Protein AF-A0A813D6T3-F1 (afdb_monomer)

Radius of gyration: 29.2 Å; Cα contacts (8 Å, |Δi|>4): 66; chains: 1; bounding box: 86×42×73 Å

Nearest PDB structures (foldseek):
  6xpd-assembly1_A  TM=8.902E-01  e=3.636E-02  Homo sapiens
  8j7w-assembly1_A  TM=7.781E-01  e=6.746E-02  Homo sapiens
  8j80-assembly1_B  TM=6.723E-01  e=3.636E-02  Homo sapiens
  8j7w-assembly1_B  TM=5.663E-01  e=5.269E-02  Homo sapiens

Solvent-accessible surface area (backbone atoms only — not comparable to full-atom values): 10133 Å² total; per-residue (Å²): 141,72,78,77,78,60,61,61,55,69,73,42,50,65,57,53,52,52,52,53,49,50,57,51,50,52,51,54,50,54,52,51,52,51,51,54,54,49,53,62,53,57,73,70,60,84,54,67,68,58,52,44,54,51,50,37,51,51,40,50,53,51,25,52,52,41,50,55,48,31,70,72,48,75,77,42,65,68,49,50,51,54,25,54,48,39,51,52,50,34,52,47,46,52,52,45,47,52,23,44,57,55,17,70,40,77,64,48,94,92,36,82,87,40,35,60,63,43,32,58,53,37,52,50,52,47,50,54,50,52,51,51,53,51,51,52,54,51,48,56,51,48,67,62,46,52,61,54,55,53,48,53,55,49,52,54,57,59,71,68,50,80,82,77,84,72,93,66,96,73,79,80,84,81,78,81,137

Secondary structure (DSSP, 8-state):
--SSSSHHHHHHHHHHHHHHHHHHHHHHHHHHHHHHHHHHHHTT---HHHHHHHHHHHHHHHHHHHHHHHHHSTT-HHHHHHHHHHHHHHHHHHHHHHHHHHHTSPP-SS-TT-STHHHHHHHHHHHHHHHHHHHHHHHHHHHHHHHHHHHHHHHHHHHTS----------------

Sequence (177 aa):
MDAAANQDDDQQAPARSAASNLVRAGGWVTVGVLVVLMSRAILKVDDMITLFWLGTLVNVALSIVKLGLAQVATHQKALMADAVHGLGDTVAEVVSALAYTEAARPPDKEHPWGHGKIESVGAVLVTCILLYIAASMGYDSITTLAPLCLASWRDDAGAAAPNEITGNVGKAPMKEE

pLDDT: mean 77.72, std 13.46, range [41.75, 92.88]

Foldseek 3Di:
DPPVPCPVCVVCVVVVVVVVVVVVVVVVVVVVVVVVVVVVVLVVDPDPLVVLVVLLVVLVVVLVVLVVVCVVPDPDPVSVVVSVVSVLVSVLSVLLSVLVVQQPDDADPVGNPGSVCSNVVSVVVSVVVVVVVVVVVVVVVCVVVVVVVVVVVVVVVVVPPPDPDDPDPDDDPPDDD

Mean predicted aligned error: 14.17 Å

Organism: Polarella glacialis (NCBI:txid89957)

InterPro domains:
  IPR027469 Cation efflux transmembrane domain superfamily [G3DSA:1.20.1510.10] (50-148)
  IPR027469 Cation efflux transmembrane domain superfamily [SSF161111] (49-145)
  IPR050291 Cation-efflux pump FieF-like [PTHR43840] (51-146)
  IPR058533 Cation efflux protein, transmembrane domain [PF01545] (53-145)

Structure (mmCIF, N/CA/C/O backbone):
data_AF-A0A813D6T3-F1
#
_entry.id   AF-A0A813D6T3-F1
#
loop_
_atom_site.group_PDB
_atom_site.id
_atom_site.type_symbol
_atom_site.label_atom_id
_atom_site.label_alt_id
_atom_site.label_comp_id
_atom_site.label_asym_id
_atom_site.label_entity_id
_atom_site.label_seq_id
_atom_site.pdbx_PDB_ins_code
_atom_site.Cartn_x
_atom_site.Cartn_y
_atom_site.Cartn_z
_atom_site.occupancy
_atom_site.B_iso_or_equiv
_atom_site.auth_seq_id
_atom_site.auth_comp_id
_atom_site.auth_asym_id
_atom_site.auth_atom_id
_atom_site.pdbx_PDB_model_num
ATOM 1 N N . MET A 1 1 ? 54.477 4.536 -24.778 1.00 51.97 1 MET A N 1
ATOM 2 C CA . MET A 1 1 ? 55.099 4.761 -23.452 1.00 51.97 1 MET A CA 1
ATOM 3 C C . MET A 1 1 ? 53.978 4.702 -22.418 1.00 51.97 1 MET A C 1
ATOM 5 O O . MET A 1 1 ? 53.798 5.641 -21.662 1.00 51.97 1 MET A O 1
ATOM 9 N N . ASP A 1 2 ? 53.211 3.604 -22.401 1.00 55.09 2 ASP A N 1
ATOM 10 C CA . ASP A 1 2 ? 51.850 3.607 -21.823 1.00 55.09 2 ASP A CA 1
ATOM 11 C C . ASP A 1 2 ? 51.658 2.564 -20.712 1.00 55.09 2 ASP A C 1
ATOM 13 O O . ASP A 1 2 ? 50.566 2.394 -20.186 1.00 55.09 2 ASP A O 1
ATOM 17 N N . ALA A 1 3 ? 52.733 1.877 -20.312 1.00 55.47 3 ALA A N 1
ATOM 18 C CA . ALA A 1 3 ? 52.690 0.865 -19.255 1.00 55.47 3 ALA A CA 1
ATOM 19 C C . ALA A 1 3 ? 52.743 1.455 -17.830 1.00 55.47 3 ALA A C 1
ATOM 21 O O . ALA A 1 3 ? 52.459 0.747 -16.872 1.00 55.47 3 ALA A O 1
ATOM 22 N N . ALA A 1 4 ? 53.087 2.740 -17.679 1.00 55.56 4 ALA A N 1
ATOM 23 C CA . ALA A 1 4 ? 53.231 3.387 -16.371 1.00 55.56 4 ALA A CA 1
ATOM 24 C C . ALA A 1 4 ? 51.931 4.025 -15.839 1.00 55.56 4 ALA A C 1
ATOM 26 O O . ALA A 1 4 ? 51.880 4.392 -14.674 1.00 55.56 4 ALA A O 1
ATOM 27 N N . ALA A 1 5 ? 50.885 4.152 -16.665 1.00 57.12 5 ALA A N 1
ATOM 28 C CA . ALA A 1 5 ? 49.635 4.821 -16.282 1.00 57.12 5 ALA A CA 1
ATOM 29 C C . ALA A 1 5 ? 48.581 3.882 -15.660 1.00 57.12 5 ALA A C 1
ATOM 31 O O . ALA A 1 5 ? 47.560 4.359 -15.182 1.00 57.12 5 ALA A O 1
ATOM 32 N N . ASN A 1 6 ? 48.814 2.564 -15.672 1.00 56.97 6 ASN A N 1
ATOM 33 C CA . ASN A 1 6 ? 47.838 1.559 -15.225 1.00 56.97 6 ASN A CA 1
ATOM 34 C C . ASN A 1 6 ? 48.211 0.899 -13.883 1.00 56.97 6 ASN A C 1
ATOM 36 O O . ASN A 1 6 ? 47.443 0.126 -13.326 1.00 56.97 6 ASN A O 1
ATOM 40 N N . GLN A 1 7 ? 49.406 1.186 -13.357 1.00 57.66 7 GLN A N 1
ATOM 41 C CA . GLN A 1 7 ? 49.918 0.545 -12.141 1.00 57.66 7 GLN A CA 1
ATOM 42 C C . GLN A 1 7 ? 49.417 1.229 -10.852 1.00 57.66 7 GLN A C 1
ATOM 44 O O . GLN A 1 7 ? 49.398 0.608 -9.789 1.00 57.66 7 GLN A O 1
ATOM 49 N N . ASP A 1 8 ? 48.939 2.472 -10.969 1.00 57.53 8 ASP A N 1
ATOM 50 C CA . ASP A 1 8 ? 48.345 3.243 -9.871 1.00 57.53 8 ASP A CA 1
ATOM 51 C C . ASP A 1 8 ? 46.879 2.844 -9.587 1.00 57.53 8 ASP A C 1
ATOM 53 O O . ASP A 1 8 ? 46.432 2.915 -8.438 1.00 57.53 8 ASP A O 1
ATOM 57 N N . ASP A 1 9 ? 46.134 2.368 -10.597 1.00 60.66 9 ASP A N 1
ATOM 58 C CA . ASP A 1 9 ? 44.728 1.950 -10.453 1.00 60.66 9 ASP A CA 1
ATOM 59 C C . ASP A 1 9 ? 44.591 0.637 -9.651 1.00 60.66 9 ASP A C 1
ATOM 61 O O . ASP A 1 9 ? 43.696 0.516 -8.805 1.00 60.66 9 ASP A O 1
ATOM 65 N N . ASP A 1 10 ? 45.523 -0.309 -9.820 1.00 61.81 10 ASP A N 1
ATOM 66 C CA . ASP A 1 10 ? 45.532 -1.594 -9.101 1.00 61.81 10 ASP A CA 1
ATOM 67 C C . ASP A 1 10 ? 45.835 -1.435 -7.598 1.00 61.81 10 ASP A C 1
ATOM 69 O O . ASP A 1 10 ? 45.272 -2.147 -6.760 1.00 61.81 10 ASP A O 1
ATOM 73 N N . GLN A 1 11 ? 46.675 -0.463 -7.220 1.00 63.72 11 GLN A N 1
ATOM 74 C CA . GLN A 1 11 ? 46.949 -0.142 -5.812 1.00 63.72 11 GLN A CA 1
ATOM 75 C C . GLN A 1 11 ? 45.845 0.706 -5.156 1.00 63.72 11 GLN A C 1
ATOM 77 O O . GLN A 1 11 ? 45.692 0.667 -3.932 1.00 63.72 11 GLN A O 1
ATOM 82 N N . GLN A 1 12 ? 45.028 1.426 -5.935 1.00 62.28 12 GLN A N 1
ATOM 83 C CA . GLN A 1 12 ? 43.921 2.256 -5.430 1.00 62.28 12 GLN A CA 1
ATOM 84 C C . GLN A 1 12 ? 42.555 1.553 -5.403 1.00 62.28 12 GLN A C 1
ATOM 86 O O . GLN A 1 12 ? 41.645 2.007 -4.696 1.00 62.28 12 GLN A O 1
ATOM 91 N N . ALA A 1 13 ? 42.404 0.415 -6.083 1.00 65.38 13 ALA A N 1
ATOM 92 C CA . ALA A 1 13 ? 41.206 -0.426 -6.051 1.00 65.38 13 ALA A CA 1
ATOM 93 C C . ALA A 1 13 ? 40.702 -0.792 -4.628 1.00 65.38 13 ALA A C 1
ATOM 95 O O . ALA A 1 13 ? 39.510 -0.588 -4.352 1.00 65.38 13 ALA A O 1
ATOM 96 N N . PRO A 1 14 ? 41.543 -1.260 -3.677 1.00 69.88 14 PRO A N 1
ATOM 97 C CA . PRO A 1 14 ? 41.071 -1.594 -2.329 1.00 69.88 14 PRO A CA 1
ATOM 98 C C . PRO A 1 14 ? 40.637 -0.357 -1.525 1.00 69.88 14 PRO A C 1
ATOM 100 O O . PRO A 1 14 ? 39.670 -0.424 -0.761 1.00 69.88 14 PRO A O 1
ATOM 103 N N . ALA A 1 15 ? 41.289 0.792 -1.734 1.00 71.88 15 ALA A N 1
ATOM 104 C CA . ALA A 1 15 ? 40.963 2.044 -1.050 1.00 71.88 15 ALA A CA 1
ATOM 105 C C . ALA A 1 15 ? 39.615 2.630 -1.511 1.00 71.88 15 ALA A C 1
ATOM 107 O O . ALA A 1 15 ? 38.824 3.088 -0.683 1.00 71.88 15 ALA A O 1
ATOM 108 N N . ARG A 1 16 ? 39.300 2.551 -2.814 1.00 72.12 16 ARG A N 1
ATOM 109 C CA . ARG A 1 16 ? 37.988 2.947 -3.362 1.00 72.12 16 ARG A CA 1
ATOM 110 C C . ARG A 1 16 ? 36.852 2.070 -2.827 1.00 72.12 16 ARG A C 1
ATOM 112 O O . ARG A 1 16 ? 35.795 2.589 -2.466 1.00 72.12 16 ARG A O 1
ATOM 119 N N . SER A 1 17 ? 37.084 0.760 -2.710 1.00 73.19 17 SER A N 1
ATOM 120 C CA . SER A 1 17 ? 36.108 -0.176 -2.135 1.00 73.19 17 SER A CA 1
ATOM 121 C C . SER A 1 17 ? 35.815 0.146 -0.664 1.00 73.19 17 SER A C 1
ATOM 123 O O . SER A 1 17 ? 34.652 0.309 -0.287 1.00 73.19 17 SER A O 1
ATOM 125 N N . ALA A 1 18 ? 36.856 0.360 0.150 1.00 76.12 18 ALA A N 1
ATOM 126 C CA . ALA A 1 18 ? 36.712 0.743 1.554 1.00 76.12 18 ALA A CA 1
ATOM 127 C C . ALA A 1 18 ? 35.960 2.075 1.730 1.00 76.12 18 ALA A C 1
ATOM 129 O O . ALA A 1 18 ? 35.059 2.161 2.564 1.00 76.12 18 ALA A O 1
ATOM 130 N N . ALA A 1 19 ? 36.260 3.081 0.903 1.00 73.94 19 ALA A N 1
ATOM 131 C CA . ALA A 1 19 ? 35.563 4.366 0.918 1.00 73.94 19 ALA A CA 1
ATOM 132 C C . ALA A 1 19 ? 34.071 4.224 0.565 1.00 73.94 19 ALA A C 1
ATOM 134 O O . ALA A 1 19 ? 33.216 4.777 1.258 1.00 73.94 19 ALA A O 1
ATOM 135 N N . SER A 1 20 ? 33.736 3.431 -0.459 1.00 76.19 20 SER A N 1
ATOM 136 C CA . SER A 1 20 ? 32.339 3.175 -0.839 1.00 76.19 20 SER A CA 1
ATOM 137 C C . SER A 1 20 ? 31.557 2.442 0.259 1.00 76.19 20 SER A C 1
ATOM 139 O O . SER A 1 20 ? 30.401 2.771 0.530 1.00 76.19 20 SER A O 1
ATOM 141 N N . ASN A 1 21 ? 32.204 1.504 0.955 1.00 80.25 21 ASN A N 1
ATOM 142 C CA . ASN A 1 21 ? 31.611 0.777 2.073 1.00 80.25 21 ASN A CA 1
ATOM 143 C C . ASN A 1 21 ? 31.417 1.674 3.299 1.00 80.25 21 ASN A C 1
ATOM 145 O O . ASN A 1 21 ? 30.401 1.546 3.972 1.00 80.25 21 ASN A O 1
ATOM 149 N N . LEU A 1 22 ? 32.326 2.620 3.557 1.00 75.38 22 LEU A N 1
ATOM 150 C CA . LEU A 1 22 ? 32.191 3.605 4.634 1.00 75.38 22 LEU A CA 1
ATOM 151 C C . LEU A 1 22 ? 31.033 4.579 4.392 1.00 75.38 22 LEU A C 1
ATOM 153 O O . LEU A 1 22 ? 30.260 4.842 5.310 1.00 75.38 22 LEU A O 1
ATOM 157 N N . VAL A 1 23 ? 30.870 5.069 3.159 1.00 79.56 23 VAL A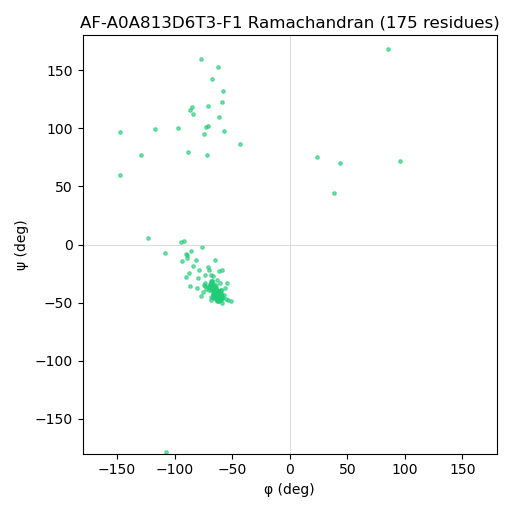 N 1
ATOM 158 C CA . VAL A 1 23 ? 29.736 5.934 2.788 1.00 79.56 23 VAL A CA 1
ATOM 159 C C . VAL A 1 23 ? 28.415 5.176 2.920 1.00 79.56 23 VAL A C 1
ATOM 161 O O . VAL A 1 23 ? 27.462 5.691 3.506 1.00 79.56 23 VAL A O 1
ATOM 164 N N . ARG A 1 24 ? 28.361 3.923 2.449 1.00 82.38 24 ARG A N 1
ATOM 165 C CA . ARG A 1 24 ? 27.179 3.064 2.617 1.00 82.38 24 ARG A CA 1
ATOM 166 C C . ARG A 1 24 ? 26.895 2.799 4.095 1.00 82.38 24 ARG A C 1
ATOM 168 O O . ARG A 1 24 ? 25.758 2.975 4.518 1.00 82.38 24 ARG A O 1
ATOM 175 N N . ALA A 1 25 ? 27.905 2.433 4.883 1.00 80.06 25 ALA A N 1
ATOM 176 C CA . ALA A 1 25 ? 27.771 2.166 6.315 1.00 80.06 25 ALA A CA 1
ATOM 177 C C . ALA A 1 25 ? 27.283 3.399 7.092 1.00 80.06 25 ALA A C 1
ATOM 179 O O . ALA A 1 25 ? 26.375 3.278 7.910 1.00 80.06 25 ALA A O 1
ATOM 180 N N . GLY A 1 26 ? 27.813 4.589 6.790 1.00 81.94 26 GLY A N 1
ATOM 181 C CA . GLY A 1 26 ? 27.347 5.847 7.377 1.00 81.94 26 GLY A CA 1
ATOM 182 C C . GLY A 1 26 ? 25.870 6.122 7.086 1.00 81.94 26 GLY A C 1
ATOM 183 O O . GLY A 1 26 ? 25.139 6.542 7.982 1.00 81.94 26 GLY A O 1
ATOM 184 N N . GLY A 1 27 ? 25.407 5.803 5.873 1.00 84.44 27 GLY A N 1
ATOM 185 C CA . GLY A 1 27 ? 23.991 5.880 5.506 1.00 84.44 27 GLY A CA 1
ATOM 186 C C . GLY A 1 27 ? 23.100 4.939 6.325 1.00 84.44 27 GLY A C 1
ATOM 187 O O . GLY A 1 27 ? 22.041 5.341 6.798 1.00 84.44 27 GLY A O 1
ATOM 188 N N . TRP A 1 28 ? 23.533 3.701 6.566 1.00 86.06 28 TRP A N 1
ATOM 189 C CA . TRP A 1 28 ? 22.762 2.761 7.391 1.00 86.06 28 TRP A CA 1
ATOM 190 C C . TRP A 1 28 ? 22.679 3.188 8.859 1.00 86.06 28 TRP A C 1
ATOM 192 O O . TRP A 1 28 ? 21.652 2.980 9.503 1.00 86.06 28 TRP A O 1
ATOM 202 N N . VAL A 1 29 ? 23.726 3.827 9.388 1.00 89.25 29 VAL A N 1
ATOM 203 C CA . VAL A 1 29 ? 23.732 4.337 10.766 1.00 89.25 29 VAL A CA 1
ATOM 204 C C . VAL A 1 29 ? 22.765 5.509 10.929 1.00 89.25 29 VAL A C 1
ATOM 206 O O . VAL A 1 29 ? 21.995 5.526 11.888 1.00 89.25 29 VAL A O 1
ATOM 209 N N . THR A 1 30 ? 22.752 6.470 10.001 1.00 86.81 30 THR A N 1
ATOM 210 C CA . THR A 1 30 ? 21.829 7.617 10.074 1.00 86.81 30 THR A CA 1
ATOM 211 C C . THR A 1 30 ? 20.374 7.181 9.947 1.00 86.81 30 THR A C 1
ATOM 213 O O . THR A 1 30 ? 19.537 7.622 10.736 1.00 86.81 30 THR A O 1
ATOM 216 N N . VAL A 1 31 ? 20.079 6.257 9.029 1.00 87.31 31 VAL A N 1
ATOM 217 C CA . VAL A 1 31 ? 18.752 5.639 8.908 1.00 87.31 31 VAL A CA 1
ATOM 218 C C . VAL A 1 31 ? 18.382 4.897 10.195 1.00 87.31 31 VAL A C 1
ATOM 220 O O . VAL A 1 31 ? 17.283 5.088 10.710 1.00 87.31 31 VAL A O 1
ATOM 223 N N . GLY A 1 32 ? 19.300 4.115 10.771 1.00 87.94 32 GLY A N 1
ATOM 224 C CA . GLY A 1 32 ? 19.068 3.398 12.027 1.00 87.94 32 GLY A CA 1
ATOM 225 C C . GLY A 1 32 ? 18.726 4.327 13.197 1.00 87.94 32 GLY A C 1
ATOM 226 O O . GLY A 1 32 ? 17.753 4.091 13.913 1.00 87.94 32 GLY A O 1
ATOM 227 N N . VAL A 1 33 ? 19.472 5.423 13.363 1.00 91.06 33 VAL A N 1
ATOM 228 C CA . VAL A 1 33 ? 19.201 6.434 14.401 1.00 91.06 33 VAL A CA 1
ATOM 229 C C . VAL A 1 33 ? 17.843 7.099 14.177 1.00 91.06 33 VAL A C 1
ATOM 231 O O . VAL A 1 33 ? 17.066 7.235 15.123 1.00 91.06 33 VAL A O 1
ATOM 234 N N . LEU A 1 34 ? 17.525 7.473 12.935 1.00 88.56 34 LEU A N 1
ATOM 235 C CA . LEU A 1 34 ? 16.241 8.076 12.582 1.00 88.56 34 LEU A CA 1
ATOM 236 C C . LEU A 1 34 ? 15.070 7.147 12.927 1.00 88.56 34 LEU A C 1
ATOM 238 O O . LEU A 1 34 ? 14.112 7.589 13.557 1.00 88.56 34 LEU A O 1
ATOM 242 N N . VAL A 1 35 ? 15.165 5.862 12.578 1.00 87.56 35 VAL A N 1
ATOM 243 C CA . VAL A 1 35 ? 14.133 4.853 12.868 1.00 87.56 35 VAL A CA 1
ATOM 244 C C . VAL A 1 35 ? 13.909 4.705 14.372 1.00 87.56 35 VAL A C 1
ATOM 246 O O . VAL A 1 35 ? 12.765 4.679 14.824 1.00 87.56 35 VAL A O 1
ATOM 249 N N . VAL A 1 36 ? 14.979 4.667 15.172 1.00 89.88 36 VAL A N 1
ATOM 250 C CA . VAL A 1 36 ? 14.867 4.576 16.636 1.00 89.88 36 VAL A CA 1
ATOM 251 C C . VAL A 1 36 ? 14.189 5.819 17.221 1.00 89.88 36 VAL A C 1
ATOM 253 O O . VAL A 1 36 ? 13.312 5.695 18.077 1.00 89.88 36 VAL A O 1
ATOM 256 N N . LEU A 1 37 ? 14.552 7.019 16.761 1.00 88.38 37 LEU A N 1
ATOM 257 C CA . LEU A 1 37 ? 13.922 8.263 17.216 1.00 88.38 37 LEU A CA 1
ATOM 258 C C . LEU A 1 37 ? 12.441 8.329 16.824 1.00 88.38 37 LEU A C 1
ATOM 260 O O . LEU A 1 37 ? 11.603 8.666 17.661 1.00 88.38 37 LEU A O 1
ATOM 264 N N . MET A 1 38 ? 12.120 7.953 15.585 1.00 82.00 38 MET A N 1
ATOM 265 C CA . MET A 1 38 ? 10.750 7.870 15.074 1.00 82.00 38 MET A CA 1
ATOM 266 C C . MET A 1 38 ? 9.914 6.872 15.881 1.00 82.00 38 MET A C 1
ATOM 268 O O . MET A 1 38 ? 8.822 7.213 16.324 1.00 82.00 38 MET A O 1
ATOM 272 N N . SER A 1 39 ? 10.445 5.680 16.168 1.00 87.12 39 SER A N 1
ATOM 273 C CA . SER A 1 39 ? 9.768 4.670 16.993 1.00 87.12 39 SER A CA 1
ATOM 274 C C . SER A 1 39 ? 9.409 5.213 18.380 1.00 87.12 39 SER A C 1
ATOM 276 O O . SER A 1 39 ? 8.280 5.054 18.844 1.00 87.12 39 SER A O 1
ATOM 278 N N . ARG A 1 40 ? 10.327 5.949 19.021 1.00 86.75 40 ARG A N 1
ATOM 279 C CA . ARG A 1 40 ? 10.062 6.581 20.324 1.00 86.75 40 ARG A CA 1
ATOM 280 C C . ARG A 1 40 ? 9.035 7.712 20.257 1.00 86.75 40 ARG A C 1
ATOM 282 O O . ARG A 1 40 ? 8.414 7.998 21.278 1.00 86.75 40 ARG A O 1
ATOM 289 N N . ALA A 1 41 ? 8.890 8.376 19.113 1.00 83.62 41 ALA A N 1
ATOM 290 C CA . ALA A 1 41 ? 7.880 9.408 18.904 1.00 83.62 41 ALA A CA 1
ATOM 291 C C . ALA A 1 41 ? 6.491 8.794 18.673 1.00 83.62 41 ALA A C 1
ATOM 293 O O . ALA A 1 41 ? 5.529 9.227 19.298 1.00 83.62 41 ALA A O 1
ATOM 294 N N . ILE A 1 42 ? 6.407 7.743 17.853 1.00 82.25 42 ILE A N 1
ATOM 295 C CA . ILE A 1 42 ? 5.161 7.028 17.536 1.00 82.25 42 ILE A CA 1
ATOM 296 C C . ILE A 1 42 ? 4.548 6.400 18.794 1.00 82.25 42 ILE A C 1
ATOM 298 O O . ILE A 1 42 ? 3.350 6.520 19.009 1.00 82.25 42 ILE A O 1
ATOM 302 N N . LEU A 1 43 ? 5.364 5.815 19.681 1.00 82.69 43 LEU A N 1
ATOM 303 C CA . LEU A 1 43 ? 4.887 5.219 20.940 1.00 82.69 43 LEU A CA 1
ATOM 304 C C . LEU A 1 43 ? 4.279 6.223 21.936 1.00 82.69 43 LEU A C 1
ATOM 306 O O . LEU A 1 43 ? 3.683 5.803 22.924 1.00 82.69 43 LEU A O 1
ATOM 310 N N . LYS A 1 44 ? 4.459 7.532 21.727 1.00 86.75 44 LYS A N 1
ATOM 311 C CA . LYS A 1 44 ? 3.852 8.572 22.573 1.00 86.75 44 LYS A CA 1
ATOM 312 C C . LYS A 1 44 ? 2.467 9.004 22.096 1.00 86.75 44 LYS A C 1
ATOM 314 O O . LYS A 1 44 ? 1.830 9.769 22.808 1.00 86.75 44 LYS A O 1
ATOM 319 N N . VAL A 1 45 ? 2.040 8.569 20.911 1.00 86.88 45 VAL A N 1
ATOM 320 C CA . VAL A 1 45 ? 0.721 8.889 20.363 1.00 86.88 45 VAL A CA 1
ATOM 321 C C . VAL A 1 45 ? -0.287 7.882 20.910 1.00 86.88 45 VAL A C 1
ATOM 323 O O . VAL A 1 45 ? -0.160 6.681 20.691 1.00 86.88 45 VAL A O 1
ATOM 326 N N . ASP A 1 46 ? -1.272 8.386 21.637 1.00 83.56 46 ASP A N 1
ATOM 327 C CA . ASP A 1 46 ? -2.370 7.652 22.267 1.00 83.56 46 ASP A CA 1
ATOM 328 C C . ASP A 1 46 ? -3.599 7.517 21.351 1.00 83.56 46 ASP A C 1
ATOM 330 O O . ASP A 1 46 ? -4.308 6.512 21.403 1.00 83.56 46 ASP A O 1
ATOM 334 N N . ASP A 1 47 ? -3.801 8.470 20.439 1.00 87.38 47 ASP A N 1
ATOM 335 C CA . ASP A 1 47 ? -4.907 8.455 19.482 1.00 87.38 47 ASP A CA 1
ATOM 336 C C . ASP A 1 47 ? -4.602 7.619 18.224 1.00 87.38 47 ASP A C 1
ATOM 338 O O . ASP A 1 47 ? -3.821 8.017 17.353 1.00 87.38 47 ASP A O 1
ATOM 342 N N . MET A 1 48 ? -5.309 6.495 18.056 1.00 83.81 48 MET A N 1
ATOM 343 C CA . MET A 1 48 ? -5.219 5.643 16.855 1.00 83.81 48 MET A CA 1
ATOM 344 C C . MET A 1 48 ? -5.507 6.403 15.553 1.00 83.81 48 MET A C 1
ATOM 346 O O . MET A 1 48 ? -4.854 6.166 14.538 1.00 83.81 48 MET A O 1
ATOM 350 N N . ILE A 1 49 ? -6.454 7.347 15.566 1.00 85.69 49 ILE A N 1
ATOM 351 C CA . ILE A 1 49 ? -6.795 8.123 14.366 1.00 85.69 49 ILE A CA 1
ATOM 352 C C . ILE A 1 49 ? -5.626 9.020 13.928 1.00 85.69 49 ILE A C 1
ATOM 354 O O . ILE A 1 49 ? -5.369 9.176 12.736 1.00 85.69 49 ILE A O 1
ATOM 358 N N . THR A 1 50 ? -4.869 9.557 14.887 1.00 86.50 50 THR A N 1
ATOM 359 C CA . THR A 1 50 ? -3.685 10.385 14.628 1.00 86.50 50 THR A CA 1
ATOM 360 C C . THR A 1 50 ? -2.568 9.550 14.011 1.00 86.50 50 THR A C 1
ATOM 362 O O . THR A 1 50 ? -1.885 10.020 13.101 1.00 86.50 50 THR A O 1
ATOM 365 N N . LEU A 1 51 ? -2.419 8.291 14.440 1.00 87.75 51 LEU A N 1
ATOM 366 C CA . LEU A 1 51 ? -1.484 7.342 13.831 1.00 87.75 51 LEU A CA 1
ATOM 367 C C . LEU A 1 51 ? -1.839 7.046 12.370 1.00 87.75 51 LEU A C 1
ATOM 369 O O . LEU A 1 51 ? -0.948 7.077 11.521 1.00 87.75 51 LEU A O 1
ATOM 373 N N . PHE A 1 52 ? -3.122 6.834 12.058 1.00 88.62 52 PHE A N 1
ATOM 374 C CA . PHE A 1 52 ? -3.576 6.633 10.678 1.00 88.62 52 PHE A CA 1
ATOM 375 C C . PHE A 1 52 ? -3.250 7.832 9.782 1.00 88.62 52 PHE A C 1
ATOM 377 O O . PHE A 1 52 ? -2.678 7.659 8.704 1.00 88.62 52 PHE A O 1
ATOM 384 N N . TRP A 1 53 ? -3.557 9.053 10.228 1.00 86.38 53 TRP A N 1
ATOM 385 C CA . TRP A 1 53 ? -3.266 10.261 9.450 1.00 86.38 53 TRP A CA 1
ATOM 386 C C . TRP A 1 53 ? -1.768 10.515 9.284 1.00 86.38 53 TRP A C 1
ATOM 388 O O . TRP A 1 53 ? -1.338 10.938 8.211 1.00 86.38 53 TRP A O 1
ATOM 398 N N . LEU A 1 54 ? -0.967 10.228 10.313 1.00 88.50 54 LEU A N 1
ATOM 399 C CA . LEU A 1 54 ? 0.487 10.331 10.236 1.00 88.50 54 LEU A CA 1
ATOM 400 C C . LEU A 1 54 ? 1.062 9.338 9.216 1.00 88.50 54 LEU A C 1
ATOM 402 O O . LEU A 1 54 ? 1.872 9.740 8.383 1.00 88.50 54 LEU A O 1
ATOM 406 N N . GLY A 1 55 ? 0.623 8.075 9.251 1.00 87.25 55 GLY A N 1
ATOM 407 C CA . GLY A 1 55 ? 1.024 7.044 8.285 1.00 87.25 55 GLY A CA 1
ATOM 408 C C . GLY A 1 55 ? 0.666 7.436 6.854 1.00 87.25 55 GLY A C 1
ATOM 409 O O . GLY A 1 55 ? 1.550 7.530 6.002 1.00 87.25 55 GLY A O 1
ATOM 410 N N . THR A 1 56 ? -0.593 7.831 6.647 1.00 88.81 56 THR A N 1
ATOM 411 C CA . THR A 1 56 ? -1.112 8.295 5.351 1.00 88.81 56 THR A CA 1
ATOM 412 C C . THR A 1 56 ? -0.280 9.459 4.805 1.00 88.81 56 THR A C 1
ATOM 414 O O . THR A 1 56 ? 0.128 9.453 3.645 1.00 88.81 56 THR A O 1
ATOM 417 N N . LEU A 1 57 ? 0.030 10.463 5.636 1.00 89.56 57 LEU A N 1
ATOM 418 C CA . LEU A 1 57 ? 0.822 11.624 5.220 1.00 89.56 57 LEU A CA 1
ATOM 419 C C . LEU A 1 57 ? 2.239 11.226 4.789 1.00 89.56 57 LEU A C 1
ATOM 421 O O . LEU A 1 57 ? 2.738 11.722 3.778 1.00 89.56 57 LEU A O 1
ATOM 425 N N . VAL A 1 58 ? 2.885 10.333 5.543 1.00 88.69 58 VAL A N 1
ATOM 426 C CA . VAL A 1 58 ? 4.228 9.833 5.223 1.00 88.69 58 VAL A CA 1
ATOM 427 C C . VAL A 1 58 ? 4.207 9.032 3.923 1.00 88.69 58 VAL A C 1
ATOM 429 O O . VAL A 1 58 ? 5.075 9.241 3.074 1.00 88.69 58 VAL A O 1
ATOM 432 N N . ASN A 1 59 ? 3.212 8.167 3.731 1.00 89.44 59 ASN A N 1
ATOM 433 C CA . ASN A 1 59 ? 3.092 7.335 2.538 1.00 89.44 59 ASN A CA 1
ATOM 434 C C . ASN A 1 59 ? 2.831 8.176 1.274 1.00 89.44 59 ASN A C 1
ATOM 436 O O . ASN A 1 59 ? 3.473 7.981 0.237 1.00 89.44 59 ASN A O 1
ATOM 440 N N . VAL A 1 60 ? 1.980 9.202 1.381 1.00 88.25 60 VAL A N 1
ATOM 441 C CA . VAL A 1 60 ? 1.747 10.184 0.309 1.00 88.25 60 VAL A CA 1
ATOM 442 C C . VAL A 1 60 ? 3.013 10.976 0.003 1.00 88.25 60 VAL A C 1
ATOM 444 O O . VAL A 1 60 ? 3.401 11.082 -1.161 1.00 88.25 60 VAL A O 1
ATOM 447 N N . ALA A 1 61 ? 3.686 11.515 1.023 1.00 88.75 61 ALA A N 1
ATOM 448 C CA . ALA A 1 61 ? 4.918 12.278 0.835 1.00 88.75 61 ALA A CA 1
ATOM 449 C C . ALA A 1 61 ? 5.998 11.430 0.146 1.00 88.75 61 ALA A C 1
ATOM 451 O O . ALA A 1 61 ? 6.633 11.885 -0.808 1.00 88.75 61 ALA A O 1
ATOM 452 N N . LEU A 1 62 ? 6.160 10.177 0.574 1.00 87.44 62 LEU A N 1
ATOM 453 C CA . LEU A 1 62 ? 7.095 9.236 -0.031 1.00 87.44 62 LEU A CA 1
ATOM 454 C C . LEU A 1 62 ? 6.726 8.928 -1.487 1.00 87.44 62 LEU A C 1
ATOM 456 O O . LEU A 1 62 ? 7.602 8.928 -2.352 1.00 87.44 62 LEU A O 1
ATOM 460 N N . SER A 1 63 ? 5.442 8.714 -1.771 1.00 85.31 63 SER A N 1
ATOM 461 C CA . SER A 1 63 ? 4.945 8.462 -3.126 1.00 85.31 63 SER A CA 1
ATOM 462 C C . SER A 1 63 ? 5.208 9.650 -4.056 1.00 85.31 63 SER A C 1
ATOM 464 O O . SER A 1 63 ? 5.700 9.456 -5.165 1.00 85.31 63 SER A O 1
ATOM 466 N N . ILE A 1 64 ? 4.991 10.889 -3.599 1.00 86.06 64 ILE A N 1
ATOM 467 C CA . ILE A 1 64 ? 5.303 12.108 -4.369 1.00 86.06 64 ILE A CA 1
ATOM 468 C C . ILE A 1 64 ? 6.800 12.188 -4.684 1.00 86.06 64 ILE A C 1
ATOM 470 O O . ILE A 1 64 ? 7.179 12.458 -5.825 1.00 86.06 64 ILE A O 1
ATOM 474 N N . VAL A 1 65 ? 7.659 11.919 -3.698 1.00 87.69 65 VAL A N 1
ATOM 475 C CA . VAL A 1 65 ? 9.115 11.914 -3.897 1.00 87.69 65 VAL A CA 1
ATOM 476 C C . VAL A 1 65 ? 9.522 10.843 -4.912 1.00 87.69 65 VAL A C 1
ATOM 478 O O . VAL A 1 65 ? 10.292 11.138 -5.825 1.00 87.69 65 VAL A O 1
ATOM 481 N N . LYS A 1 66 ? 8.977 9.624 -4.810 1.00 83.50 66 LYS A N 1
ATOM 482 C CA . LYS A 1 66 ? 9.230 8.536 -5.768 1.00 83.50 66 LYS A CA 1
ATOM 483 C C . LYS A 1 66 ? 8.779 8.904 -7.183 1.00 83.50 66 LYS A C 1
ATOM 485 O O . LYS A 1 66 ? 9.533 8.676 -8.125 1.00 83.50 66 LYS A O 1
ATOM 490 N N . LEU A 1 67 ? 7.602 9.515 -7.341 1.00 81.44 67 LEU A N 1
ATOM 491 C CA . LEU A 1 67 ? 7.094 9.982 -8.637 1.00 81.44 67 LEU A CA 1
ATOM 492 C C . LEU A 1 67 ? 7.988 11.074 -9.241 1.00 81.44 67 LEU A C 1
ATOM 494 O O . LEU A 1 67 ? 8.334 10.993 -10.419 1.00 81.44 67 LEU A O 1
ATOM 498 N N . GLY A 1 68 ? 8.408 12.056 -8.439 1.00 81.19 68 GLY A N 1
ATOM 499 C CA . GLY A 1 68 ? 9.310 13.120 -8.886 1.00 81.19 68 GLY A CA 1
ATOM 500 C C . GLY A 1 68 ? 10.683 12.583 -9.298 1.00 81.19 68 GLY A C 1
ATOM 501 O O . GLY A 1 68 ? 11.200 12.932 -10.359 1.00 81.19 68 GLY A O 1
ATOM 502 N N . LEU A 1 69 ? 11.248 11.662 -8.512 1.00 82.31 69 LEU A N 1
ATOM 503 C CA . LEU A 1 69 ? 12.498 10.982 -8.857 1.00 82.31 69 LEU A CA 1
ATOM 504 C C . LEU A 1 69 ? 12.354 10.123 -10.115 1.00 82.31 69 LEU A C 1
ATOM 506 O O . LEU A 1 69 ? 13.260 10.118 -10.938 1.00 82.31 69 LEU A O 1
ATOM 510 N N . ALA A 1 70 ? 11.224 9.447 -10.310 1.00 77.38 70 ALA A N 1
ATOM 511 C CA . ALA A 1 70 ? 10.970 8.632 -11.495 1.00 77.38 70 ALA A CA 1
ATOM 512 C C . ALA A 1 70 ? 10.863 9.448 -12.793 1.00 77.38 70 ALA A C 1
ATOM 514 O O . ALA A 1 70 ? 11.178 8.928 -13.863 1.00 77.38 70 ALA A O 1
ATOM 515 N N . GLN A 1 71 ? 10.455 10.719 -12.718 1.00 68.38 71 GLN A N 1
ATOM 516 C CA . GLN A 1 71 ? 10.460 11.624 -13.872 1.00 68.38 71 GLN A CA 1
ATOM 517 C C . GLN A 1 71 ? 11.876 12.079 -14.249 1.00 68.38 71 GLN A C 1
ATOM 519 O O . GLN A 1 71 ? 12.179 12.217 -15.432 1.00 68.38 71 GLN A O 1
ATOM 524 N N . VAL A 1 72 ? 12.749 12.289 -13.260 1.00 74.62 72 VAL A N 1
ATOM 525 C CA . VAL A 1 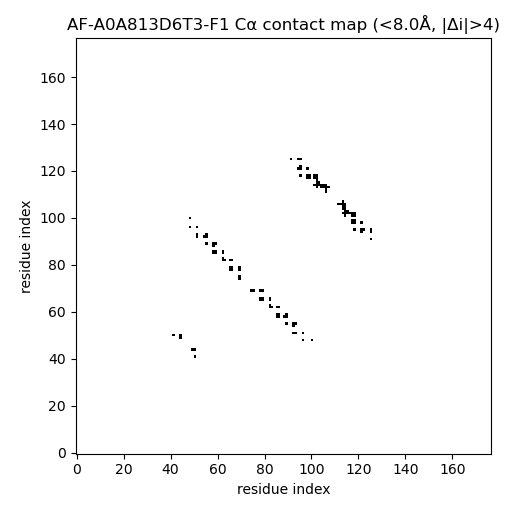72 ? 14.145 12.707 -13.481 1.00 74.62 72 VAL A CA 1
ATOM 526 C C . VAL A 1 72 ? 15.033 11.511 -13.857 1.00 74.62 72 VAL A C 1
ATOM 528 O O . VAL A 1 72 ? 15.908 11.617 -14.716 1.00 74.62 72 VAL A O 1
ATOM 531 N N . ALA A 1 73 ? 14.791 10.348 -13.254 1.00 67.69 73 ALA A N 1
ATOM 532 C CA . ALA A 1 73 ? 15.515 9.109 -13.495 1.00 67.69 73 ALA A CA 1
ATOM 533 C C . ALA A 1 73 ? 14.875 8.318 -14.650 1.00 67.69 73 ALA A C 1
ATOM 535 O O . ALA A 1 73 ? 14.120 7.377 -14.425 1.00 67.69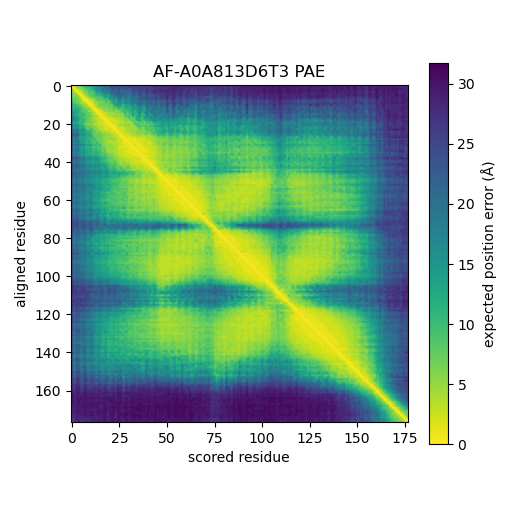 73 ALA A O 1
ATOM 536 N N . THR A 1 74 ? 15.170 8.724 -15.891 1.00 53.94 74 THR A N 1
ATOM 537 C CA . THR A 1 74 ? 15.052 7.920 -17.133 1.00 53.94 74 THR A CA 1
ATOM 538 C C . THR A 1 74 ? 14.057 6.739 -17.086 1.00 53.94 74 THR A C 1
ATOM 540 O O . THR A 1 74 ? 14.457 5.581 -16.993 1.00 53.94 74 THR A O 1
ATOM 543 N N . HIS A 1 75 ? 12.751 7.035 -17.157 1.00 58.25 75 HIS A N 1
ATOM 544 C CA . HIS A 1 75 ? 11.649 6.096 -17.454 1.00 58.25 75 HIS A CA 1
ATOM 545 C C . HIS A 1 75 ? 11.759 4.674 -16.856 1.00 58.25 75 HIS A C 1
ATOM 547 O O . HIS A 1 75 ? 11.456 3.674 -17.514 1.00 58.25 75 HIS A O 1
ATOM 553 N N . GLN A 1 76 ? 12.145 4.553 -15.585 1.00 70.25 76 GLN A N 1
ATOM 554 C CA . GLN A 1 76 ? 12.158 3.260 -14.904 1.00 70.25 76 GLN A CA 1
ATOM 555 C C . GLN A 1 76 ? 10.720 2.806 -14.609 1.00 70.25 76 GLN A C 1
ATOM 557 O O . GLN A 1 76 ? 10.098 3.249 -13.642 1.00 70.25 76 GLN A O 1
ATOM 562 N N . LYS A 1 77 ? 10.194 1.884 -15.431 1.00 75.75 77 LYS A N 1
ATOM 563 C CA . LYS A 1 77 ? 8.863 1.271 -15.240 1.00 75.75 77 LYS A CA 1
ATOM 564 C C . LYS A 1 77 ? 8.703 0.645 -13.848 1.00 75.75 77 LYS A C 1
ATOM 566 O O . LYS A 1 77 ? 7.621 0.706 -13.278 1.00 75.75 77 LYS A O 1
ATOM 571 N N . ALA A 1 78 ? 9.790 0.114 -13.281 1.00 78.75 78 ALA A N 1
ATOM 572 C CA . ALA A 1 78 ? 9.805 -0.454 -11.934 1.00 78.75 78 ALA A CA 1
ATOM 573 C C . ALA A 1 78 ? 9.545 0.595 -10.837 1.00 78.75 78 ALA A C 1
ATOM 575 O O . ALA A 1 78 ? 8.795 0.332 -9.903 1.00 78.75 78 ALA A O 1
ATOM 576 N N . LEU A 1 79 ? 10.109 1.802 -10.972 1.00 81.06 79 LEU A N 1
ATOM 577 C CA . LEU A 1 79 ? 9.933 2.866 -9.979 1.00 81.06 79 LEU A CA 1
ATOM 578 C C . LEU A 1 79 ? 8.527 3.485 -10.048 1.00 81.06 79 LEU A C 1
ATOM 580 O O . LEU A 1 79 ? 7.958 3.850 -9.024 1.00 81.06 79 LEU A O 1
ATOM 584 N N . MET A 1 80 ? 7.941 3.547 -11.248 1.00 80.50 80 MET A N 1
ATOM 585 C CA . MET A 1 80 ? 6.530 3.907 -11.434 1.00 80.50 80 MET A CA 1
ATOM 586 C C . MET A 1 80 ? 5.586 2.881 -10.795 1.00 80.50 80 MET A C 1
ATOM 588 O O . MET A 1 80 ? 4.635 3.274 -10.126 1.00 80.50 80 MET A O 1
ATOM 592 N N . ALA A 1 81 ? 5.855 1.582 -10.965 1.00 83.12 81 ALA A N 1
ATOM 593 C CA . ALA A 1 81 ? 5.045 0.524 -10.362 1.00 83.12 81 ALA A CA 1
ATOM 594 C C . ALA A 1 81 ? 5.056 0.594 -8.825 1.00 83.12 81 ALA A C 1
ATOM 596 O O . ALA A 1 81 ? 4.000 0.522 -8.203 1.00 83.12 81 ALA A O 1
ATOM 597 N N . ASP A 1 82 ? 6.225 0.817 -8.220 1.00 83.38 82 ASP A N 1
ATOM 598 C CA . ASP A 1 82 ? 6.370 0.986 -6.767 1.00 83.38 82 ASP A CA 1
ATOM 599 C C . ASP A 1 82 ? 5.666 2.253 -6.244 1.00 83.38 82 ASP A C 1
ATOM 601 O O . ASP A 1 82 ? 5.049 2.243 -5.180 1.00 83.38 82 ASP A O 1
ATOM 605 N N . ALA A 1 83 ? 5.689 3.343 -7.017 1.00 84.00 83 ALA A N 1
ATOM 606 C CA . ALA A 1 83 ? 4.956 4.556 -6.670 1.00 84.00 83 ALA A CA 1
ATOM 607 C C . ALA A 1 83 ? 3.430 4.358 -6.725 1.00 84.00 83 ALA A C 1
ATOM 609 O O . ALA A 1 83 ? 2.724 4.797 -5.822 1.00 84.00 83 ALA A O 1
ATOM 610 N N . VAL A 1 84 ? 2.911 3.675 -7.753 1.00 83.81 84 VAL A N 1
ATOM 611 C CA . VAL A 1 84 ? 1.477 3.342 -7.853 1.00 83.81 84 VAL A CA 1
ATOM 612 C C . VAL A 1 84 ? 1.053 2.390 -6.736 1.00 83.81 84 VAL A C 1
ATOM 614 O O . VAL A 1 84 ? -0.029 2.553 -6.177 1.00 83.81 84 VAL A O 1
ATOM 617 N N . HIS A 1 85 ? 1.909 1.435 -6.373 1.00 85.75 85 HIS A N 1
ATOM 618 C CA . HIS A 1 85 ? 1.654 0.537 -5.252 1.00 85.75 85 HIS A CA 1
ATOM 619 C C . HIS A 1 85 ? 1.517 1.308 -3.929 1.00 85.75 85 HIS A C 1
ATOM 621 O O .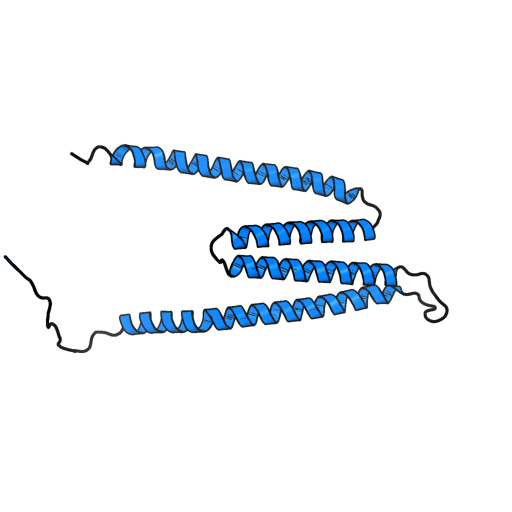 HIS A 1 85 ? 0.512 1.148 -3.241 1.00 85.75 85 HIS A O 1
ATOM 627 N N . GLY A 1 86 ? 2.434 2.243 -3.645 1.00 85.44 86 GLY A N 1
ATOM 628 C CA . GLY A 1 86 ? 2.351 3.103 -2.456 1.00 85.44 86 GLY A CA 1
ATOM 629 C C . GLY A 1 86 ? 1.085 3.973 -2.397 1.00 85.44 86 GLY A C 1
ATOM 630 O O . GLY A 1 86 ? 0.520 4.186 -1.322 1.00 85.44 86 GLY A O 1
ATOM 631 N N . LEU A 1 87 ? 0.566 4.416 -3.550 1.00 84.81 87 LEU A N 1
ATOM 632 C CA . LEU A 1 87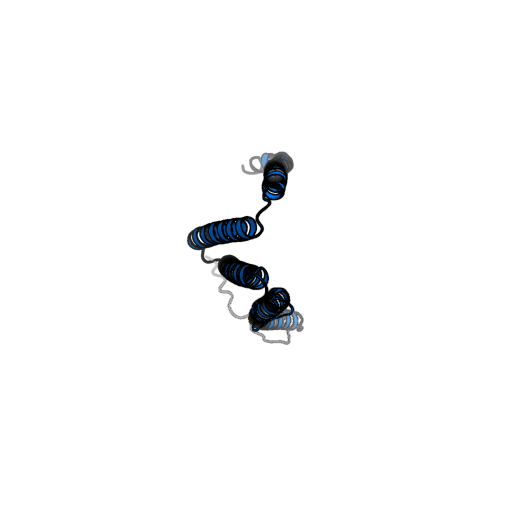 ? -0.735 5.097 -3.615 1.00 84.81 87 LEU A CA 1
ATOM 633 C C . LEU A 1 87 ? -1.898 4.160 -3.254 1.00 84.81 87 LEU A C 1
ATOM 635 O O . LEU A 1 87 ? -2.828 4.582 -2.568 1.00 84.81 87 LEU A O 1
ATOM 639 N N . GLY A 1 88 ? -1.848 2.898 -3.688 1.00 85.25 88 GLY A N 1
ATOM 640 C CA . GLY A 1 88 ? -2.827 1.874 -3.312 1.00 85.25 88 GLY A CA 1
ATOM 641 C C . GLY A 1 88 ? -2.855 1.622 -1.804 1.00 85.25 88 GLY A C 1
ATOM 642 O O . GLY A 1 88 ? -3.931 1.586 -1.206 1.00 85.25 88 GLY A O 1
ATOM 643 N N . ASP A 1 89 ? -1.682 1.552 -1.176 1.00 85.50 89 ASP A N 1
ATOM 644 C CA . ASP A 1 89 ? -1.557 1.377 0.275 1.00 85.50 89 ASP A CA 1
ATOM 645 C C . ASP A 1 89 ? -2.111 2.580 1.048 1.00 85.50 89 ASP A C 1
ATOM 647 O O . ASP A 1 89 ? -2.787 2.412 2.059 1.00 85.50 89 ASP A O 1
ATOM 651 N N . THR A 1 90 ? -1.927 3.798 0.529 1.00 88.12 90 THR A N 1
ATOM 652 C CA . THR A 1 90 ? -2.530 5.009 1.113 1.00 88.12 90 THR A CA 1
ATOM 653 C C . THR A 1 90 ? -4.061 4.909 1.128 1.00 88.12 90 THR A C 1
ATOM 655 O O . THR A 1 90 ? -4.712 5.258 2.112 1.00 88.12 90 THR A O 1
ATOM 658 N N . VAL A 1 91 ? -4.669 4.409 0.046 1.00 87.00 91 VAL A N 1
ATOM 659 C CA . VAL A 1 91 ? -6.126 4.200 -0.012 1.00 87.00 91 VAL A CA 1
ATOM 660 C C . VAL A 1 91 ? -6.560 3.140 1.003 1.00 87.00 91 VAL A C 1
ATOM 662 O O . VAL A 1 91 ? -7.571 3.327 1.680 1.00 87.00 91 VAL A O 1
ATOM 665 N N . ALA A 1 92 ? -5.792 2.059 1.153 1.00 88.00 92 ALA A N 1
ATOM 666 C CA . ALA A 1 92 ? -6.052 1.027 2.152 1.00 88.00 92 ALA A CA 1
ATOM 667 C C . ALA A 1 92 ? -5.982 1.574 3.592 1.00 88.00 92 ALA A C 1
ATOM 669 O O . ALA A 1 92 ? -6.842 1.238 4.413 1.00 88.00 92 ALA A O 1
ATOM 670 N N . GLU A 1 93 ? -5.024 2.455 3.893 1.00 89.06 93 GLU A N 1
ATOM 671 C CA . GLU A 1 93 ? -4.919 3.154 5.182 1.00 89.06 93 GLU A CA 1
ATOM 672 C C . GLU A 1 93 ? -6.142 4.041 5.446 1.00 89.06 93 GLU A C 1
ATOM 674 O O . GLU A 1 93 ? -6.725 3.973 6.528 1.00 89.06 93 GLU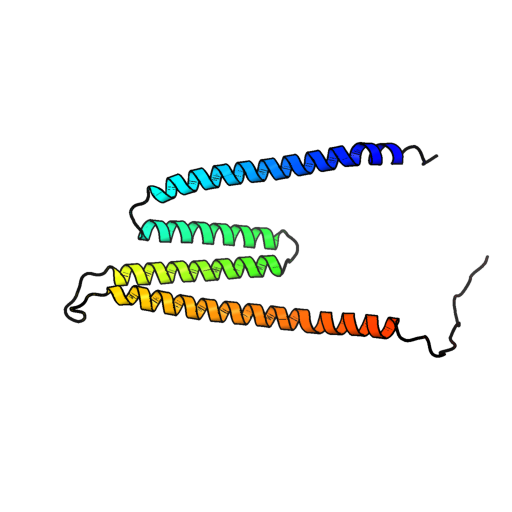 A O 1
ATOM 679 N N . VAL A 1 94 ? -6.597 4.809 4.450 1.00 88.69 94 VAL A N 1
ATOM 680 C CA . VAL A 1 94 ? -7.790 5.666 4.571 1.00 88.69 94 VAL A CA 1
ATOM 681 C C . VAL A 1 94 ? -9.053 4.838 4.811 1.00 88.69 94 VAL A C 1
ATOM 683 O O . VAL A 1 94 ? -9.842 5.157 5.701 1.00 88.69 94 VAL A O 1
ATOM 686 N N . VAL A 1 95 ? -9.254 3.757 4.053 1.00 87.94 95 VAL A N 1
ATOM 687 C CA . VAL A 1 95 ? -10.405 2.856 4.237 1.00 87.94 95 VAL A CA 1
ATOM 688 C C . VAL A 1 95 ? -10.381 2.225 5.630 1.00 87.94 95 VAL A C 1
ATOM 690 O O . VAL A 1 95 ? -11.417 2.159 6.292 1.00 87.94 95 VAL A O 1
ATOM 693 N N . SER A 1 96 ? -9.204 1.818 6.106 1.00 89.06 96 SER A N 1
ATOM 694 C CA . SER A 1 96 ? -9.034 1.254 7.448 1.00 89.06 96 SER A CA 1
ATOM 695 C C . SER A 1 96 ? -9.329 2.282 8.545 1.00 89.06 96 SER A C 1
ATOM 697 O O . SER A 1 96 ? -10.021 1.963 9.509 1.00 89.06 96 SER A O 1
ATOM 699 N N . ALA A 1 97 ? -8.896 3.535 8.373 1.00 87.75 97 ALA A N 1
ATOM 700 C CA . ALA A 1 97 ? -9.190 4.626 9.303 1.00 87.75 97 ALA A CA 1
ATOM 701 C C . ALA A 1 97 ? -10.700 4.916 9.403 1.00 87.75 97 ALA A C 1
ATOM 703 O O . ALA A 1 97 ? -11.231 5.141 10.495 1.00 87.75 97 ALA A O 1
ATOM 704 N N . LEU A 1 98 ? -11.413 4.872 8.273 1.00 86.50 98 LEU A N 1
ATOM 705 C CA . LEU A 1 98 ? -12.870 5.0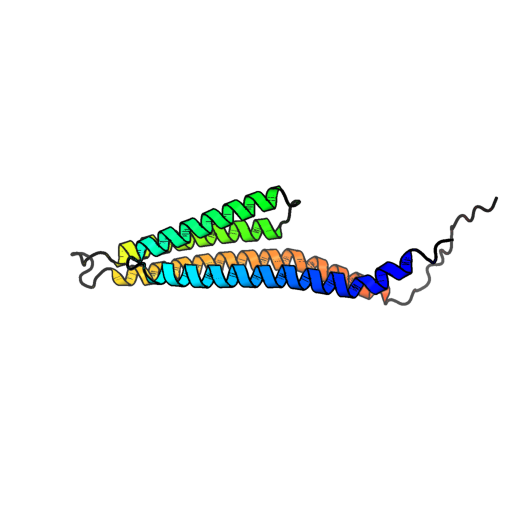17 8.239 1.00 86.50 98 LEU A CA 1
ATOM 706 C C . LEU A 1 98 ? -13.573 3.838 8.920 1.00 86.50 98 LEU A C 1
ATOM 708 O O . LEU A 1 98 ? -14.466 4.055 9.737 1.00 86.50 98 LEU A O 1
ATOM 712 N N . ALA A 1 99 ? -13.146 2.605 8.633 1.00 86.19 99 ALA A N 1
ATOM 713 C CA . ALA A 1 99 ? -13.698 1.405 9.258 1.00 86.19 99 ALA A CA 1
ATOM 714 C C . ALA A 1 99 ? -13.500 1.412 10.781 1.00 86.19 99 ALA A C 1
ATOM 716 O O . ALA A 1 99 ? -14.432 1.094 11.516 1.00 86.19 99 ALA A O 1
ATOM 717 N N . TYR A 1 100 ? -12.326 1.841 11.252 1.00 86.06 100 TYR A N 1
ATOM 718 C CA . TYR A 1 100 ? -12.039 2.026 12.674 1.00 86.06 100 TYR A CA 1
ATOM 719 C C . TYR A 1 100 ? -12.959 3.076 13.309 1.00 86.06 100 TYR A C 1
ATOM 721 O O . TYR A 1 100 ? -13.554 2.837 14.358 1.00 86.06 100 TYR A O 1
ATOM 729 N N . THR A 1 101 ? -13.130 4.227 12.653 1.00 83.81 101 THR A N 1
ATOM 730 C CA . THR A 1 101 ? -13.995 5.308 13.154 1.00 83.81 101 THR A CA 1
ATOM 731 C C . THR A 1 101 ? -15.449 4.854 13.280 1.00 83.8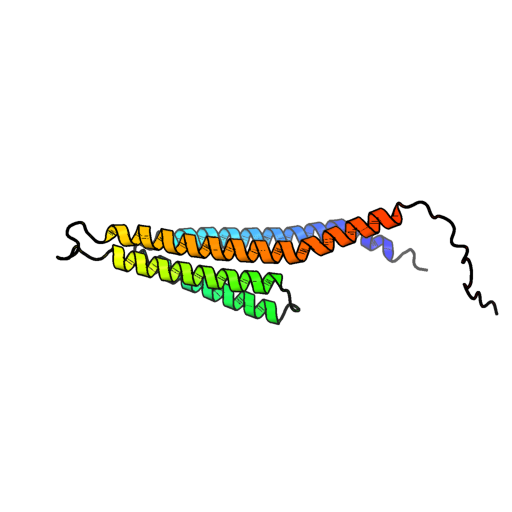1 101 THR A C 1
ATOM 733 O O . THR A 1 101 ? -16.128 5.197 14.247 1.00 83.81 101 THR A O 1
ATOM 736 N N . GLU A 1 102 ? -15.933 4.068 12.319 1.00 82.88 102 GLU A N 1
ATOM 737 C CA . GLU A 1 102 ? -17.289 3.521 12.345 1.00 82.88 102 GLU A CA 1
ATOM 738 C C . GLU A 1 102 ? -17.438 2.410 13.395 1.00 82.88 102 GLU A C 1
ATOM 740 O O . GLU A 1 102 ? -18.438 2.360 14.107 1.00 82.88 102 GLU A O 1
ATOM 745 N N . ALA A 1 103 ? -16.421 1.562 13.562 1.00 82.38 103 ALA A N 1
ATOM 746 C CA . ALA A 1 103 ? -16.409 0.512 14.576 1.00 82.38 103 ALA A CA 1
ATOM 747 C C . ALA A 1 103 ? -16.351 1.060 16.011 1.00 82.38 103 ALA A C 1
ATOM 749 O O . ALA A 1 103 ? -16.921 0.456 16.921 1.00 82.38 103 ALA A O 1
ATOM 750 N N . ALA A 1 104 ? -15.709 2.215 16.204 1.00 81.00 104 ALA A N 1
ATOM 751 C CA . ALA A 1 104 ? -15.611 2.915 17.482 1.00 81.00 104 ALA A CA 1
ATOM 752 C C . ALA A 1 104 ? -16.902 3.658 17.881 1.00 81.00 104 ALA A C 1
ATOM 754 O O . ALA A 1 104 ? -16.955 4.260 18.959 1.00 81.00 104 ALA A O 1
ATOM 755 N N . ARG A 1 105 ? -17.954 3.641 17.046 1.00 79.88 105 ARG A N 1
ATOM 756 C CA . ARG A 1 105 ? -19.223 4.298 17.381 1.00 79.88 105 ARG A CA 1
ATOM 757 C C . ARG A 1 105 ? -19.942 3.610 18.545 1.00 79.88 105 ARG A C 1
ATOM 759 O O . ARG A 1 105 ? -19.957 2.378 18.630 1.00 79.88 105 ARG A O 1
ATOM 766 N N . PRO A 1 106 ? -20.584 4.397 19.432 1.00 72.50 106 PRO A N 1
ATOM 767 C CA . PRO A 1 106 ? -21.350 3.848 20.540 1.00 72.50 106 PRO A CA 1
ATOM 768 C C . PRO A 1 106 ? -22.535 3.000 20.034 1.00 72.50 106 PRO A C 1
ATOM 770 O O . PRO A 1 106 ? -23.036 3.242 18.934 1.00 72.50 106 PRO A O 1
ATOM 773 N N . PRO A 1 107 ? -23.000 2.010 20.819 1.00 75.06 107 PRO A N 1
ATOM 774 C CA . PRO A 1 107 ? -24.133 1.164 20.443 1.00 75.06 107 PRO A CA 1
ATOM 775 C C . PRO A 1 107 ? -25.392 2.001 20.186 1.00 75.06 107 PRO A C 1
ATOM 777 O O . PRO A 1 107 ? -25.752 2.848 21.007 1.00 75.06 107 PRO A O 1
ATOM 780 N N . ASP A 1 108 ? -26.069 1.751 19.067 1.00 78.62 108 ASP A N 1
ATOM 781 C CA . ASP A 1 108 ? -27.338 2.390 18.721 1.00 78.62 108 ASP A CA 1
ATOM 782 C C . ASP A 1 108 ? -28.516 1.405 18.856 1.00 78.62 108 ASP A C 1
ATOM 784 O O . ASP A 1 108 ? -28.366 0.256 19.279 1.00 78.62 108 ASP A O 1
ATOM 788 N N . LYS A 1 109 ? -29.728 1.874 18.535 1.00 73.69 109 LYS A N 1
ATOM 789 C CA . LYS A 1 109 ? -30.947 1.054 18.610 1.00 73.69 109 LYS A CA 1
ATOM 790 C C . LYS A 1 109 ? -31.009 -0.038 17.536 1.00 73.69 109 LYS A C 1
ATOM 792 O O . LYS A 1 109 ? -31.750 -0.999 17.721 1.00 73.69 109 LYS A O 1
ATOM 797 N N . GLU A 1 110 ? -30.275 0.117 16.437 1.00 76.81 110 GLU A N 1
ATOM 798 C CA . GLU A 1 110 ? -30.231 -0.837 15.324 1.00 76.81 110 GLU A CA 1
ATOM 799 C C . GLU A 1 110 ? -29.172 -1.932 15.562 1.00 76.81 110 GLU A C 1
ATOM 801 O O . GLU A 1 110 ? -29.339 -3.065 15.114 1.00 76.81 110 GLU A O 1
ATOM 806 N N . HIS A 1 111 ? -28.150 -1.646 16.376 1.00 75.44 111 HIS A N 1
ATOM 807 C CA . HIS A 1 111 ? -27.030 -2.518 16.724 1.00 75.44 111 HIS A CA 1
ATOM 808 C C . HIS A 1 111 ? -26.834 -2.606 18.253 1.00 75.44 111 HIS A C 1
ATOM 810 O O . HIS A 1 111 ? -25.869 -2.059 18.802 1.00 75.44 111 HIS A O 1
ATOM 816 N N . PRO A 1 112 ? -27.679 -3.384 18.962 1.00 72.62 112 PRO A N 1
ATOM 817 C CA . PRO A 1 112 ? -27.608 -3.552 20.420 1.00 72.62 112 PRO A CA 1
ATOM 818 C C . PRO A 1 112 ? -26.290 -4.162 20.919 1.00 72.62 112 PRO A C 1
ATOM 820 O O . PRO A 1 112 ? -25.922 -3.994 22.079 1.00 72.62 112 PRO A O 1
ATOM 823 N N . TRP A 1 113 ? -25.587 -4.886 20.042 1.00 69.88 113 TRP A N 1
ATOM 824 C CA . TRP A 1 113 ? -24.313 -5.554 20.327 1.00 69.88 113 TRP A CA 1
ATOM 825 C C . TRP A 1 113 ? -23.081 -4.706 19.950 1.00 69.88 113 TRP A C 1
ATOM 827 O O . TRP A 1 113 ? -21.955 -5.172 20.121 1.00 69.88 113 TRP A O 1
ATOM 837 N N . GLY A 1 114 ? -23.279 -3.476 19.458 1.00 73.75 114 GLY A N 1
ATOM 838 C CA . GLY A 1 114 ? -22.215 -2.547 19.064 1.00 73.75 114 GLY A CA 1
ATOM 839 C C . GLY A 1 114 ? -21.693 -2.727 17.631 1.00 73.75 114 GLY A C 1
ATOM 840 O O . GLY A 1 114 ? -21.973 -3.719 16.957 1.00 73.75 114 GLY A O 1
ATOM 841 N N . HIS A 1 115 ? -20.905 -1.749 17.174 1.00 79.25 115 HIS A N 1
ATOM 842 C CA . HIS A 1 115 ? -20.388 -1.647 15.801 1.00 79.25 115 HIS A CA 1
ATOM 843 C C . HIS A 1 115 ? -19.013 -2.311 15.597 1.00 79.25 115 HIS A C 1
ATOM 845 O O . HIS A 1 115 ? -18.476 -2.303 14.493 1.00 79.25 115 HIS A O 1
ATOM 851 N N . GLY A 1 116 ? -18.450 -2.964 16.620 1.00 74.25 116 GLY A N 1
ATOM 852 C CA . GLY A 1 116 ? -17.075 -3.489 16.584 1.00 74.25 116 GLY A CA 1
ATOM 853 C C . GLY A 1 116 ? -16.776 -4.501 15.465 1.00 74.25 116 GLY A C 1
ATOM 854 O O . GLY A 1 116 ? -15.631 -4.644 15.051 1.00 74.25 116 GLY A O 1
ATOM 855 N N . LYS A 1 117 ? -17.789 -5.182 14.905 1.00 81.50 117 LYS A N 1
ATOM 856 C CA . LYS A 1 117 ? -17.597 -6.094 13.758 1.00 81.50 117 LYS A CA 1
ATOM 857 C C . LYS A 1 117 ? -17.284 -5.373 12.443 1.00 81.50 117 LYS A C 1
ATOM 859 O O . LYS A 1 117 ? -16.764 -6.009 11.528 1.00 81.50 117 LYS A O 1
ATOM 864 N N . ILE A 1 118 ? -17.587 -4.079 12.336 1.00 83.56 118 ILE A N 1
ATOM 865 C CA . ILE A 1 118 ? -17.362 -3.289 11.117 1.00 83.56 118 ILE A CA 1
ATOM 866 C C . ILE A 1 118 ? -15.874 -3.189 10.798 1.00 83.56 118 ILE A C 1
ATOM 868 O O . ILE A 1 118 ? -15.498 -3.278 9.634 1.00 83.56 118 ILE A O 1
ATOM 872 N N . GLU A 1 119 ? -15.024 -3.115 11.819 1.00 83.50 119 GLU A N 1
ATOM 873 C CA . GLU A 1 119 ? -13.572 -3.118 11.645 1.00 83.50 119 GLU A CA 1
ATOM 874 C C . GLU A 1 119 ? -13.095 -4.405 10.965 1.00 83.50 119 GLU A C 1
ATOM 876 O O . GLU A 1 119 ? -12.361 -4.360 9.981 1.00 83.50 119 GLU A O 1
ATOM 881 N N . SER A 1 120 ? -13.579 -5.563 11.429 1.00 87.56 120 SER A N 1
ATOM 882 C CA . SER A 1 120 ? -13.231 -6.857 10.831 1.00 87.56 120 SER A CA 1
ATOM 883 C C . SER A 1 120 ? -13.718 -6.973 9.384 1.00 87.56 120 SER A C 1
ATOM 885 O O . SER A 1 120 ? -12.996 -7.482 8.530 1.00 87.56 120 SER A O 1
ATOM 887 N N . VAL A 1 121 ? -14.923 -6.479 9.085 1.00 87.38 121 VAL A N 1
ATOM 888 C CA . VAL A 1 121 ? -15.454 -6.454 7.712 1.00 87.38 121 VAL A CA 1
ATOM 889 C C . VAL A 1 121 ? -14.622 -5.523 6.823 1.00 87.38 121 VAL A C 1
ATOM 891 O O . VAL A 1 121 ? -14.294 -5.891 5.695 1.00 87.38 121 VAL A O 1
ATOM 894 N N . GLY A 1 122 ? -14.219 -4.360 7.340 1.00 85.75 122 GLY A N 1
ATOM 895 C CA . GLY A 1 122 ? -13.319 -3.430 6.660 1.00 85.75 122 GLY A CA 1
ATOM 896 C C . GLY A 1 122 ? -11.951 -4.050 6.366 1.00 85.75 122 GLY A C 1
ATOM 897 O O . GLY A 1 122 ? -11.474 -3.967 5.236 1.00 85.75 122 GLY A O 1
ATOM 898 N N . ALA A 1 123 ? -11.360 -4.756 7.333 1.00 87.88 123 ALA A N 1
ATOM 899 C CA . ALA A 1 123 ? -10.083 -5.449 7.162 1.00 87.88 123 ALA A CA 1
ATOM 900 C C . ALA A 1 123 ? -10.151 -6.548 6.087 1.00 87.88 123 ALA A C 1
ATOM 902 O O . ALA A 1 123 ? -9.240 -6.676 5.263 1.00 87.88 123 ALA A O 1
ATOM 903 N N . VAL A 1 124 ? -11.245 -7.316 6.045 1.00 90.69 124 VAL A N 1
ATOM 904 C CA . VAL A 1 124 ? -11.478 -8.314 4.988 1.00 90.69 124 VAL A CA 1
ATOM 905 C C . VAL A 1 124 ? -11.593 -7.641 3.621 1.00 90.69 124 VAL A C 1
ATOM 907 O O . VAL A 1 124 ? -10.968 -8.099 2.668 1.00 90.69 124 VAL A O 1
ATOM 910 N N . LEU A 1 125 ? -12.329 -6.531 3.522 1.00 88.88 125 LEU A N 1
ATOM 911 C CA . LEU A 1 125 ? -12.485 -5.789 2.271 1.00 88.88 125 LEU A CA 1
ATOM 912 C C . LEU A 1 125 ? -11.141 -5.262 1.749 1.00 88.88 125 LEU A C 1
ATOM 914 O O . LEU A 1 125 ? -10.821 -5.469 0.578 1.00 88.88 125 LEU A O 1
ATOM 918 N N . VAL A 1 126 ? -10.326 -4.650 2.613 1.00 89.25 126 VAL A N 1
ATOM 919 C CA . VAL A 1 126 ? -8.968 -4.198 2.266 1.00 89.25 126 VAL A CA 1
ATOM 920 C C . VAL A 1 126 ? -8.108 -5.374 1.801 1.00 89.25 126 VAL A C 1
ATOM 922 O O . VAL A 1 126 ? -7.461 -5.294 0.759 1.00 89.25 126 VAL A O 1
ATOM 925 N N . THR A 1 127 ? -8.159 -6.503 2.509 1.00 91.06 127 THR A N 1
ATOM 926 C CA . THR A 1 127 ? -7.412 -7.716 2.140 1.00 91.06 127 THR A CA 1
ATOM 927 C C . THR A 1 127 ? -7.819 -8.244 0.761 1.00 91.06 127 THR A C 1
ATOM 929 O O . THR A 1 127 ? -6.958 -8.625 -0.031 1.00 91.06 127 THR A O 1
ATOM 932 N N . CYS A 1 128 ? -9.114 -8.239 0.430 1.00 92.38 128 CYS A N 1
ATOM 933 C CA . CYS A 1 128 ? -9.596 -8.633 -0.895 1.00 92.38 128 CYS A CA 1
ATOM 934 C C . CYS A 1 128 ? -9.055 -7.719 -2.004 1.00 92.38 128 CYS A C 1
ATOM 936 O O . CYS A 1 128 ? -8.658 -8.215 -3.059 1.00 92.38 128 CYS A O 1
ATOM 938 N N . ILE A 1 129 ? -8.999 -6.405 -1.766 1.00 89.25 129 ILE A N 1
ATOM 939 C CA . ILE A 1 129 ? -8.426 -5.439 -2.716 1.00 89.25 129 ILE A CA 1
ATOM 940 C C . ILE A 1 129 ? -6.926 -5.699 -2.905 1.00 89.25 129 ILE A C 1
ATOM 942 O O . ILE A 1 129 ? -6.453 -5.754 -4.040 1.00 89.25 129 ILE A O 1
ATOM 946 N N . LEU A 1 130 ? -6.185 -5.920 -1.818 1.00 89.12 130 LEU A N 1
ATOM 947 C CA . LEU A 1 130 ? -4.751 -6.212 -1.879 1.00 89.12 130 LEU A CA 1
ATOM 948 C C . LEU A 1 130 ? -4.461 -7.515 -2.632 1.00 89.12 130 LEU A C 1
ATOM 950 O O . LEU A 1 130 ? -3.555 -7.551 -3.463 1.00 89.12 130 LEU A O 1
ATOM 954 N N . LEU A 1 131 ? -5.257 -8.564 -2.407 1.00 92.31 131 LEU A N 1
ATOM 955 C CA . LEU A 1 131 ? -5.149 -9.820 -3.156 1.00 92.31 131 LEU A CA 1
ATOM 956 C C . LEU A 1 131 ? -5.380 -9.617 -4.655 1.00 92.31 131 LEU A C 1
ATOM 958 O O . LEU A 1 131 ? -4.656 -10.190 -5.468 1.00 92.31 131 LEU A O 1
ATOM 962 N N . TYR A 1 132 ? -6.362 -8.793 -5.023 1.00 91.62 132 TYR A N 1
ATOM 963 C CA . TYR A 1 132 ? -6.627 -8.466 -6.419 1.00 91.62 132 TYR A CA 1
ATOM 964 C C . TYR A 1 132 ? -5.438 -7.742 -7.071 1.00 91.62 132 TYR A C 1
ATOM 966 O O . TYR A 1 132 ? -4.974 -8.166 -8.129 1.00 91.62 132 TYR A O 1
ATOM 974 N N . ILE A 1 133 ? -4.898 -6.707 -6.417 1.00 89.50 133 ILE A N 1
ATOM 975 C CA . ILE A 1 133 ? -3.737 -5.947 -6.912 1.00 89.50 133 ILE A CA 1
ATOM 976 C C . ILE A 1 133 ? -2.505 -6.854 -7.042 1.00 89.50 133 ILE A C 1
ATOM 978 O O . ILE A 1 133 ? -1.806 -6.826 -8.058 1.00 89.50 133 ILE A O 1
ATOM 982 N N . ALA A 1 134 ? -2.254 -7.699 -6.041 1.00 89.12 134 ALA A N 1
ATOM 983 C CA . ALA A 1 134 ? -1.141 -8.641 -6.060 1.00 89.12 134 ALA A CA 1
ATOM 984 C C . ALA A 1 134 ? -1.259 -9.632 -7.229 1.00 89.12 134 ALA A C 1
ATOM 986 O O . ALA A 1 134 ? -0.279 -9.875 -7.937 1.00 89.12 134 ALA A O 1
ATOM 987 N N . ALA A 1 135 ? -2.460 -10.163 -7.476 1.00 92.88 135 ALA A N 1
ATOM 988 C CA . ALA A 1 135 ? -2.713 -11.056 -8.601 1.00 92.88 135 ALA A CA 1
ATOM 989 C C . ALA A 1 135 ? -2.490 -10.358 -9.953 1.00 92.88 135 ALA A C 1
ATOM 991 O O . ALA A 1 135 ? -1.847 -10.939 -10.829 1.00 92.88 135 ALA A O 1
ATOM 992 N N . SER A 1 136 ? -2.948 -9.109 -10.118 1.00 89.69 136 SER A N 1
ATOM 993 C CA . SER A 1 136 ? -2.721 -8.354 -11.357 1.00 89.69 136 SER A CA 1
ATOM 994 C C . SER A 1 136 ? -1.238 -8.067 -11.598 1.00 89.69 136 SER A C 1
ATOM 996 O O . SER A 1 136 ? -0.739 -8.315 -12.692 1.00 89.69 136 SER A O 1
ATOM 998 N N . MET A 1 137 ? -0.497 -7.641 -10.568 1.00 87.81 137 MET A N 1
ATOM 999 C CA . MET A 1 137 ? 0.946 -7.384 -10.685 1.00 87.81 137 MET A CA 1
ATOM 1000 C C . MET A 1 137 ? 1.736 -8.661 -11.001 1.00 87.81 137 MET A C 1
ATOM 1002 O O . MET A 1 137 ? 2.679 -8.638 -11.798 1.00 87.81 137 MET A O 1
ATOM 1006 N N . GLY A 1 138 ? 1.347 -9.790 -10.399 1.00 89.69 138 GLY A N 1
ATOM 1007 C CA . GLY A 1 138 ? 1.933 -11.097 -10.688 1.00 89.69 138 GLY A CA 1
ATOM 1008 C C . GLY A 1 138 ? 1.692 -11.529 -12.135 1.00 89.69 138 GLY A C 1
ATOM 1009 O O . GLY A 1 138 ? 2.623 -11.977 -12.806 1.00 89.69 138 GLY A O 1
ATOM 1010 N N . TYR A 1 139 ? 0.473 -11.336 -12.641 1.00 92.38 139 TYR A N 1
ATOM 1011 C CA . TYR A 1 139 ? 0.130 -11.624 -14.032 1.00 92.38 139 TYR A CA 1
ATOM 1012 C C . TYR A 1 139 ? 0.956 -10.781 -15.017 1.00 92.38 139 TYR A C 1
ATOM 1014 O O . TYR A 1 139 ? 1.587 -11.334 -15.922 1.00 92.38 139 TYR A O 1
ATOM 1022 N N . ASP A 1 140 ? 1.043 -9.467 -14.808 1.00 88.31 140 ASP A N 1
ATOM 1023 C CA . ASP A 1 140 ? 1.831 -8.562 -15.659 1.00 88.31 140 ASP A CA 1
ATOM 1024 C C . ASP A 1 140 ? 3.321 -8.938 -15.675 1.00 88.31 140 ASP A C 1
ATOM 1026 O O . ASP A 1 140 ? 3.979 -8.936 -16.721 1.00 88.31 140 ASP A O 1
ATOM 1030 N N . SER A 1 141 ? 3.853 -9.340 -14.520 1.00 87.62 141 SER A N 1
ATOM 1031 C CA . SER A 1 141 ? 5.239 -9.796 -14.398 1.00 87.62 141 SER A CA 1
ATOM 1032 C C . SER A 1 141 ? 5.487 -11.079 -15.197 1.00 87.62 141 SER A C 1
ATOM 1034 O O . SER A 1 141 ? 6.463 -11.166 -15.945 1.00 87.62 141 SER A O 1
ATOM 1036 N N . ILE A 1 142 ? 4.590 -12.068 -15.093 1.00 91.75 142 ILE A N 1
ATOM 1037 C CA . ILE A 1 142 ? 4.715 -13.348 -15.806 1.00 91.75 142 ILE A CA 1
ATOM 1038 C C . ILE A 1 142 ? 4.604 -13.140 -17.316 1.00 91.75 142 ILE A C 1
ATOM 1040 O O . ILE A 1 142 ? 5.429 -13.663 -18.062 1.00 91.75 142 ILE A O 1
ATOM 1044 N N . THR A 1 143 ? 3.625 -12.363 -17.781 1.00 90.00 143 THR A N 1
ATOM 1045 C CA . THR A 1 143 ? 3.439 -12.102 -19.218 1.00 90.00 143 THR A CA 1
ATOM 1046 C C . THR A 1 143 ? 4.623 -11.367 -19.842 1.00 90.00 143 THR A C 1
ATOM 1048 O O . THR A 1 143 ? 4.944 -11.603 -21.005 1.00 90.00 143 THR A O 1
ATOM 1051 N N . THR A 1 144 ? 5.314 -10.528 -19.069 1.00 87.38 144 THR A N 1
ATOM 1052 C CA . THR A 1 144 ? 6.519 -9.822 -19.522 1.00 87.38 144 THR A CA 1
ATOM 1053 C C . THR A 1 144 ? 7.741 -10.746 -19.574 1.00 87.38 144 THR A C 1
ATOM 1055 O O . THR A 1 144 ? 8.525 -10.680 -20.521 1.00 87.38 144 THR A O 1
ATOM 1058 N N . LEU A 1 145 ? 7.918 -11.625 -18.581 1.00 87.62 145 LEU A N 1
ATOM 1059 C CA . LEU A 1 145 ? 9.119 -12.461 -18.439 1.00 87.62 145 LEU A CA 1
ATOM 1060 C C . LEU A 1 145 ? 9.059 -13.785 -19.215 1.00 87.62 145 LEU A C 1
ATOM 1062 O O . LEU A 1 145 ? 10.076 -14.226 -19.750 1.00 87.62 145 LEU A O 1
ATOM 1066 N N . ALA A 1 146 ? 7.889 -14.419 -19.308 1.00 89.56 146 ALA A N 1
ATOM 1067 C CA . ALA A 1 146 ? 7.711 -15.703 -19.987 1.00 89.56 146 ALA A CA 1
ATOM 1068 C C . ALA A 1 146 ? 8.224 -15.726 -21.445 1.00 89.56 146 ALA A C 1
ATOM 1070 O O . ALA A 1 146 ? 8.967 -16.651 -21.786 1.00 89.56 146 ALA A O 1
ATOM 1071 N N . PRO A 1 147 ? 7.912 -14.742 -22.314 1.00 86.56 147 PRO A N 1
ATOM 1072 C CA . PRO A 1 147 ? 8.409 -14.753 -23.689 1.00 86.56 147 PRO A CA 1
ATOM 1073 C C . PRO A 1 147 ? 9.923 -14.522 -23.778 1.00 86.56 147 PRO A C 1
ATOM 1075 O O . PRO A 1 147 ? 10.567 -15.126 -24.631 1.00 86.56 147 PRO A O 1
ATOM 1078 N N . LEU A 1 148 ? 10.506 -13.707 -22.889 1.00 84.69 148 LEU A N 1
ATOM 1079 C CA . LEU A 1 148 ? 11.955 -13.475 -22.837 1.00 84.69 148 LEU A CA 1
ATOM 1080 C C . LEU A 1 148 ? 12.715 -14.752 -22.465 1.00 84.69 148 LEU A C 1
ATOM 1082 O O . LEU A 1 148 ? 13.721 -15.072 -23.089 1.00 84.69 148 LEU A O 1
ATOM 1086 N N . CYS A 1 149 ? 12.206 -15.504 -21.489 1.00 85.56 149 CYS A N 1
ATOM 1087 C CA . CYS A 1 149 ? 12.813 -16.760 -21.057 1.00 85.56 149 CYS A CA 1
ATOM 1088 C C . CYS A 1 149 ? 12.709 -17.855 -22.134 1.00 85.56 149 CYS A C 1
ATOM 1090 O O . CYS A 1 149 ? 13.655 -18.605 -22.365 1.00 85.56 149 CYS A O 1
ATOM 1092 N N . LEU A 1 150 ? 11.581 -17.924 -22.847 1.00 82.62 150 LEU A N 1
ATOM 1093 C CA . LEU A 1 150 ? 11.416 -18.854 -23.967 1.00 82.62 150 LEU A CA 1
ATOM 1094 C C . LEU A 1 150 ? 12.300 -18.490 -25.168 1.00 82.62 150 LEU A C 1
ATOM 1096 O O . LEU A 1 150 ? 12.780 -19.387 -25.860 1.00 82.62 150 LEU A O 1
ATOM 1100 N N . ALA A 1 151 ? 12.514 -17.197 -25.421 1.00 82.88 151 ALA A N 1
ATOM 1101 C CA . ALA A 1 151 ? 13.424 -16.727 -26.460 1.00 82.88 151 ALA A CA 1
ATOM 1102 C C . ALA A 1 151 ? 14.885 -17.043 -26.110 1.00 82.88 151 ALA A C 1
ATOM 1104 O O . ALA A 1 151 ? 15.571 -17.650 -26.925 1.00 82.88 151 ALA A O 1
ATOM 1105 N N . SER A 1 152 ? 15.331 -16.753 -24.881 1.00 82.19 152 SER A N 1
ATOM 1106 C CA . SER A 1 152 ? 16.705 -17.064 -24.462 1.00 82.19 152 SER A CA 1
ATOM 1107 C C . SER A 1 152 ? 17.001 -18.561 -24.543 1.00 82.19 152 SER A C 1
ATOM 1109 O O . SER A 1 152 ? 18.038 -18.967 -25.052 1.00 82.19 152 SER A O 1
ATOM 1111 N N . TRP A 1 153 ? 16.054 -19.402 -24.117 1.00 75.44 153 TRP A N 1
ATOM 1112 C CA . TRP A 1 153 ? 16.226 -20.853 -24.176 1.00 75.44 153 TRP A CA 1
ATOM 1113 C C . TRP A 1 153 ? 16.234 -21.394 -25.616 1.00 75.44 153 TRP A C 1
ATOM 1115 O O . TRP A 1 153 ? 16.921 -22.372 -25.908 1.00 75.44 153 TRP A O 1
ATOM 1125 N N . ARG A 1 154 ? 15.498 -20.752 -26.539 1.00 76.25 154 ARG A N 1
ATOM 1126 C CA . ARG A 1 154 ? 15.536 -21.064 -27.978 1.00 76.25 154 ARG A CA 1
ATOM 1127 C C . ARG A 1 154 ? 16.903 -20.740 -28.581 1.00 76.25 154 ARG A C 1
ATOM 1129 O O . ARG A 1 154 ? 17.407 -21.546 -29.359 1.00 76.25 154 ARG A O 1
ATOM 1136 N N . ASP A 1 155 ? 17.476 -19.594 -28.236 1.00 79.19 155 ASP A N 1
ATOM 1137 C CA . ASP A 1 155 ? 18.757 -19.145 -28.785 1.00 79.19 155 ASP A CA 1
ATOM 1138 C C . ASP A 1 155 ? 19.917 -20.035 -28.306 1.00 79.19 155 ASP A C 1
ATOM 1140 O O . ASP A 1 155 ? 20.752 -20.440 -29.115 1.00 79.19 155 ASP A O 1
ATOM 1144 N N . ASP A 1 156 ? 19.906 -20.460 -27.038 1.00 72.75 156 ASP A N 1
ATOM 1145 C CA . ASP A 1 156 ? 20.880 -21.421 -26.499 1.00 72.75 156 ASP A CA 1
ATOM 1146 C C . ASP A 1 156 ? 20.736 -22.815 -27.138 1.00 72.75 156 ASP A C 1
ATOM 1148 O O . ASP A 1 156 ? 21.728 -23.476 -27.458 1.00 72.75 156 ASP A O 1
ATOM 1152 N N . ALA A 1 157 ? 19.500 -23.258 -27.392 1.00 67.62 157 ALA A N 1
ATOM 1153 C CA . ALA A 1 157 ? 19.234 -24.508 -28.103 1.00 67.62 157 ALA A CA 1
ATOM 1154 C C . ALA A 1 157 ? 19.655 -24.447 -29.586 1.00 67.62 157 ALA A C 1
ATOM 1156 O O . ALA A 1 157 ? 20.065 -25.461 -30.150 1.00 67.62 157 ALA A O 1
ATOM 1157 N N . GLY A 1 158 ? 19.583 -23.267 -30.213 1.00 59.81 158 GLY A N 1
ATOM 1158 C CA . GLY A 1 158 ? 20.063 -23.017 -31.573 1.00 59.81 158 GLY A CA 1
ATOM 1159 C C . GLY A 1 158 ? 21.590 -22.938 -31.674 1.00 59.81 158 GLY A C 1
ATOM 1160 O O . GLY A 1 158 ? 22.157 -23.408 -32.656 1.00 59.81 158 GLY A O 1
ATOM 1161 N N . ALA A 1 159 ? 22.265 -22.409 -30.649 1.00 60.25 159 ALA A N 1
ATOM 1162 C CA . ALA A 1 159 ? 23.727 -22.347 -30.572 1.00 60.25 159 ALA A CA 1
ATOM 1163 C C . ALA A 1 15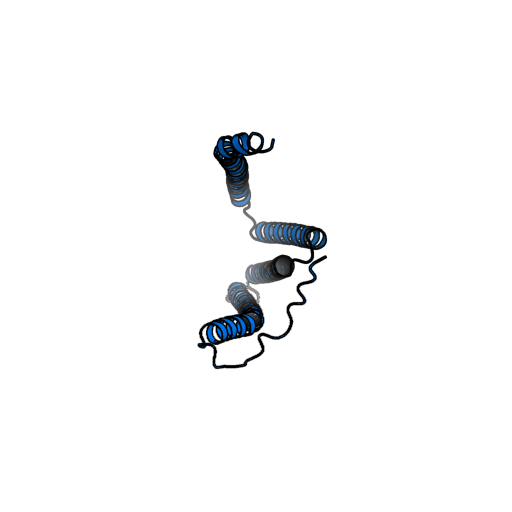9 ? 24.380 -23.713 -30.283 1.00 60.25 159 ALA A C 1
ATOM 1165 O O . ALA A 1 159 ? 25.528 -23.940 -30.663 1.00 60.25 159 ALA A O 1
ATOM 1166 N N . ALA A 1 160 ? 23.655 -24.631 -29.636 1.00 56.31 160 ALA A N 1
ATOM 1167 C CA . ALA A 1 160 ? 24.106 -25.997 -29.362 1.00 56.31 160 ALA A CA 1
ATOM 1168 C C . ALA A 1 160 ? 23.841 -26.988 -30.513 1.00 56.31 160 ALA A C 1
ATOM 1170 O O . ALA A 1 160 ? 24.275 -28.140 -30.436 1.00 56.31 160 ALA A O 1
ATOM 1171 N N . ALA A 1 161 ? 23.144 -26.574 -31.577 1.00 53.69 161 ALA A N 1
ATOM 1172 C CA . ALA A 1 161 ? 22.979 -27.409 -32.758 1.00 53.69 161 ALA A CA 1
ATOM 1173 C C . ALA A 1 161 ? 24.324 -27.493 -33.508 1.00 53.69 161 ALA A C 1
ATOM 1175 O O . ALA A 1 161 ? 24.843 -26.458 -33.938 1.00 53.69 161 ALA A O 1
ATOM 1176 N N . PRO A 1 162 ? 24.918 -28.691 -33.684 1.00 50.50 162 PRO A N 1
ATOM 1177 C CA . PRO A 1 162 ? 26.084 -28.836 -34.536 1.00 50.50 162 PRO A CA 1
ATOM 1178 C C . PRO A 1 162 ? 25.700 -28.368 -35.940 1.00 50.50 162 PRO A C 1
ATOM 1180 O O . PRO A 1 162 ? 24.736 -28.843 -36.534 1.00 50.50 162 PRO A O 1
ATOM 1183 N N . ASN A 1 163 ? 26.448 -27.382 -36.415 1.00 51.75 163 ASN A N 1
ATOM 1184 C CA . ASN A 1 163 ? 26.437 -26.819 -37.753 1.00 51.75 163 ASN A CA 1
ATOM 1185 C C . ASN A 1 163 ? 26.364 -27.884 -38.865 1.00 51.75 163 ASN A C 1
ATOM 1187 O O . ASN A 1 163 ? 27.374 -28.243 -39.470 1.00 51.75 163 ASN A O 1
ATOM 1191 N N . GLU A 1 164 ? 25.160 -28.312 -39.241 1.00 51.31 164 GLU A N 1
ATOM 1192 C CA . GLU A 1 164 ? 24.970 -28.871 -40.571 1.00 51.31 164 GLU A CA 1
ATOM 1193 C C . GLU A 1 164 ? 25.078 -27.746 -41.605 1.00 51.31 164 GLU A C 1
ATOM 1195 O O . GLU A 1 164 ? 24.183 -26.927 -41.803 1.00 51.31 164 GLU A O 1
ATOM 1200 N N . ILE A 1 165 ? 26.251 -27.715 -42.242 1.00 52.50 165 ILE A N 1
ATOM 1201 C CA . ILE A 1 165 ? 26.388 -27.650 -43.697 1.00 52.50 165 ILE A CA 1
ATOM 1202 C C . ILE A 1 165 ? 25.424 -26.649 -44.360 1.00 52.50 165 ILE A C 1
ATOM 1204 O O . ILE A 1 165 ? 24.534 -27.009 -45.122 1.00 52.50 165 ILE A O 1
ATOM 1208 N N . THR A 1 166 ? 25.645 -25.353 -44.159 1.00 47.81 166 THR A N 1
ATOM 1209 C CA . THR A 1 166 ? 25.371 -24.405 -45.245 1.00 47.81 166 THR A CA 1
ATOM 1210 C C . THR A 1 166 ? 26.691 -23.768 -45.618 1.00 47.81 166 THR A C 1
ATOM 1212 O O . THR A 1 166 ? 27.207 -22.886 -44.933 1.00 47.81 166 THR A O 1
ATOM 1215 N N . GLY A 1 167 ? 27.278 -24.285 -46.696 1.00 45.75 167 GLY A N 1
ATOM 1216 C CA . GLY A 1 167 ? 28.389 -23.650 -47.375 1.00 45.75 167 GLY A CA 1
ATOM 1217 C C . GLY A 1 167 ? 27.977 -22.251 -47.810 1.00 45.75 167 GLY A C 1
ATOM 1218 O O . GLY A 1 167 ? 27.347 -22.072 -48.844 1.00 45.75 167 GLY A O 1
ATOM 1219 N N . ASN A 1 168 ? 28.337 -21.258 -47.007 1.00 44.56 168 ASN A N 1
ATOM 1220 C CA . ASN A 1 168 ? 28.487 -19.887 -47.458 1.00 44.56 168 ASN A CA 1
ATOM 1221 C C . ASN A 1 168 ? 29.601 -19.210 -46.657 1.00 44.56 168 ASN A C 1
ATOM 1223 O O . ASN A 1 168 ? 29.411 -18.193 -45.996 1.00 44.56 168 ASN A O 1
ATOM 1227 N N . VAL A 1 169 ? 30.801 -19.788 -46.754 1.00 53.97 169 VAL A N 1
ATOM 1228 C CA . VAL A 1 169 ? 32.046 -19.022 -46.637 1.00 53.97 169 VAL A CA 1
ATOM 1229 C C . VAL A 1 169 ? 32.148 -18.199 -47.920 1.00 53.97 169 VAL A C 1
ATOM 1231 O O . VAL A 1 169 ? 32.801 -18.575 -48.888 1.00 53.97 169 VAL A O 1
ATOM 1234 N N . GLY A 1 170 ? 31.377 -17.120 -47.972 1.00 53.06 170 GLY A N 1
ATOM 1235 C CA . GLY A 1 170 ? 31.202 -16.311 -49.162 1.00 53.06 170 GLY A CA 1
ATOM 1236 C C . GLY A 1 170 ? 30.987 -14.861 -48.780 1.00 53.06 170 GLY A C 1
ATOM 1237 O O . GLY A 1 170 ? 29.855 -14.448 -48.550 1.00 53.06 170 GLY A O 1
ATOM 1238 N N . LYS A 1 171 ? 32.093 -14.105 -48.828 1.00 47.66 171 LYS A N 1
ATOM 1239 C CA . LYS A 1 171 ? 32.227 -12.636 -48.745 1.00 47.66 171 LYS A CA 1
ATOM 1240 C C . LYS A 1 171 ? 32.554 -12.063 -47.362 1.00 47.66 171 LYS A C 1
ATOM 1242 O O . LYS A 1 171 ? 31.785 -11.305 -46.786 1.00 47.66 171 LYS A O 1
ATOM 1247 N N . ALA A 1 172 ? 33.795 -12.283 -46.938 1.00 49.84 172 ALA A N 1
ATOM 1248 C CA . ALA A 1 172 ? 34.584 -11.165 -46.430 1.00 49.84 172 ALA A CA 1
ATOM 1249 C C . ALA A 1 172 ? 35.268 -10.496 -47.638 1.00 49.84 172 ALA A C 1
ATOM 1251 O O . ALA A 1 172 ? 36.068 -11.159 -48.302 1.00 49.84 172 ALA A O 1
ATOM 1252 N N . PRO A 1 173 ? 34.977 -9.232 -47.992 1.00 45.69 173 PRO A N 1
ATOM 1253 C CA . PRO A 1 173 ? 35.891 -8.483 -48.833 1.00 45.69 173 PRO A CA 1
ATOM 1254 C C . PRO A 1 173 ? 37.092 -8.072 -47.974 1.00 45.69 173 PRO A C 1
ATOM 1256 O O . PRO A 1 173 ? 37.062 -7.055 -47.286 1.00 45.69 173 PRO A O 1
ATOM 1259 N N . MET A 1 174 ? 38.147 -8.884 -48.023 1.00 46.22 174 MET A N 1
ATOM 1260 C CA . MET A 1 174 ? 39.507 -8.405 -47.792 1.00 46.22 174 MET A CA 1
ATOM 1261 C C . MET A 1 174 ? 39.802 -7.377 -48.889 1.00 46.22 174 MET A C 1
ATOM 1263 O O . MET A 1 174 ? 39.893 -7.738 -50.063 1.00 46.22 174 MET A O 1
ATOM 1267 N N . LYS A 1 175 ? 39.882 -6.097 -48.524 1.00 43.62 175 LYS A N 1
ATOM 1268 C CA . LYS A 1 175 ? 40.590 -5.097 -49.323 1.00 43.62 175 LYS A CA 1
ATOM 1269 C C . LYS A 1 175 ? 41.978 -4.955 -48.712 1.00 43.62 175 LYS A C 1
ATOM 1271 O O . LYS A 1 175 ? 42.120 -4.354 -47.652 1.00 43.62 175 LYS A O 1
ATOM 1276 N N . GLU A 1 176 ? 42.940 -5.610 -49.350 1.00 42.69 176 GLU A N 1
ATOM 1277 C CA . GLU A 1 176 ? 44.329 -5.163 -49.360 1.00 42.69 176 GLU A CA 1
ATOM 1278 C C . GLU A 1 176 ? 44.466 -3.988 -50.347 1.00 42.69 176 GLU A C 1
ATOM 1280 O O . GLU A 1 176 ? 43.630 -3.840 -51.243 1.00 42.69 176 GLU A O 1
ATOM 1285 N N . GLU A 1 177 ? 45.544 -3.226 -50.149 1.00 41.75 177 GLU A N 1
ATOM 1286 C CA . GLU A 1 177 ? 45.969 -1.944 -50.752 1.00 41.75 177 GLU A CA 1
ATOM 1287 C C . GLU A 1 177 ? 45.493 -0.659 -50.058 1.00 41.75 177 GLU A C 1
ATOM 1289 O O . GLU A 1 177 ? 44.320 -0.243 -50.207 1.00 41.75 177 GLU A O 1
#